Protein AF-A0A0R2XN68-F1 (afdb_monomer_lite)

Sequence (222 aa):
MIRHCALKELNLILHEAPGEDGDWGWFSREHAVIVDAVLQMLGHPTVVMDGLLIMQDGTHTLATIPLGHAWNMIYEDRLFDASVTTHHMTSHFKEFSSVDTKRPDNCPYPIHYTEKLPDTIAKPDRPAGLYYYRKESFSFNAALLLEDPYQFIHKPEPGTPDLLESYGRDIFFKLAYHIYLLHQGQAKPLSTGSDDLLDAVATSRSGARKKVLAILDGSAGV

Foldseek 3Di:
DFDPQLLVLLQLQQFDQADPVRPGRQCQLLQALLVCLLCLLVVWDKKKFKAKKWFDDDQDIDIPPPVIGIFIQTPVPKTKGQNDFCPNPVVGDPTARIDIPVCCVRPPFDEAEDQADDPCPPPSPDDGHMYHHTDDIGDDDSLVCQQPVVVGDPADDPPDDGLCVVLHSNLSLLSSQQSNCVRVVNDDRDDPPDPHSSNVSSPVRPPSSVCSVCSSVVNNPD

Radius of gyration: 17.2 Å; chains: 1; bounding box: 41×38×45 Å

Secondary structure (DSSP, 8-state):
---HHHHHHHHHHH-PPPPTT-----THHHHHHHHHHHHHHTT--EEEEEEEEEEEETTEEEE-TTT-EEEEEETTTEEEESS---TT-TTTS---S-EETT-GGG-SS-EEEESS--GGGG-TTPPSEEEEEEEEEE---HHHHHH-GGGTSPPPPTTSPPHHHHS-TTHHHHHHHHHHHHHHTSSPPPPTTSS-HHHHHHHH-TTHHHHHHHHHTTTT--

Structure (mmCIF, N/CA/C/O backbone):
data_AF-A0A0R2XN68-F1
#
_entry.id   AF-A0A0R2XN68-F1
#
loop_
_atom_site.group_PDB
_atom_site.id
_atom_site.type_symbol
_atom_site.label_atom_id
_atom_site.label_alt_id
_atom_site.label_comp_id
_atom_site.label_asym_id
_atom_site.label_entity_id
_atom_site.label_seq_id
_atom_site.pdbx_PDB_ins_code
_atom_site.Cartn_x
_atom_site.Cartn_y
_atom_site.Cartn_z
_atom_site.occupancy
_atom_site.B_iso_or_equiv
_atom_site.auth_seq_id
_atom_site.auth_comp_id
_atom_site.auth_asym_id
_atom_site.auth_atom_id
_atom_site.pdbx_PDB_model_num
ATOM 1 N N . MET A 1 1 ? -11.578 -8.767 -0.894 1.00 80.88 1 MET A N 1
ATOM 2 C CA . MET A 1 1 ? -10.646 -7.887 -1.650 1.00 80.88 1 MET A CA 1
ATOM 3 C C . MET A 1 1 ? -11.069 -6.437 -1.477 1.00 80.88 1 MET A C 1
ATOM 5 O O . MET A 1 1 ? -12.265 -6.155 -1.529 1.00 80.88 1 MET A O 1
ATOM 9 N N . ILE A 1 2 ? -10.099 -5.558 -1.210 1.00 86.62 2 ILE A N 1
ATOM 10 C CA . ILE A 1 2 ? -10.312 -4.152 -0.839 1.00 86.62 2 ILE A CA 1
ATOM 11 C C . ILE A 1 2 ? -10.979 -3.391 -1.993 1.00 86.62 2 ILE A C 1
ATOM 13 O O . ILE A 1 2 ? -10.598 -3.540 -3.147 1.00 86.62 2 ILE A O 1
ATOM 17 N N . ARG A 1 3 ? -12.011 -2.586 -1.710 1.00 89.06 3 ARG A N 1
ATOM 18 C CA . ARG A 1 3 ? -12.755 -1.907 -2.783 1.00 89.06 3 ARG A CA 1
ATOM 19 C C . ARG A 1 3 ? -11.848 -0.890 -3.477 1.00 89.06 3 ARG A C 1
ATOM 21 O O . ARG A 1 3 ? -11.085 -0.201 -2.813 1.00 89.06 3 ARG A O 1
ATOM 28 N N . HIS A 1 4 ? -12.001 -0.739 -4.791 1.00 86.12 4 HIS A N 1
ATOM 29 C CA . HIS A 1 4 ? -11.198 0.188 -5.595 1.00 86.12 4 HIS A CA 1
ATOM 30 C C . HIS A 1 4 ? -11.227 1.637 -5.072 1.00 86.12 4 HIS A C 1
ATOM 32 O O . HIS A 1 4 ? -10.201 2.303 -5.080 1.00 86.12 4 HIS A O 1
ATOM 38 N N . CYS A 1 5 ? -12.365 2.113 -4.551 1.00 88.12 5 CYS A N 1
ATOM 39 C CA . CYS A 1 5 ? -12.439 3.435 -3.921 1.00 88.12 5 CYS A CA 1
ATOM 40 C C . CYS A 1 5 ? -11.539 3.566 -2.683 1.00 88.12 5 CYS A C 1
ATOM 42 O O . CYS A 1 5 ? -10.934 4.610 -2.495 1.00 88.12 5 CYS A O 1
ATOM 44 N N . ALA A 1 6 ? -11.419 2.513 -1.872 1.00 91.62 6 ALA A N 1
ATOM 45 C CA . ALA A 1 6 ? -10.560 2.510 -0.695 1.00 91.62 6 ALA A CA 1
ATOM 46 C C . ALA A 1 6 ? -9.073 2.449 -1.080 1.00 91.62 6 ALA A C 1
ATOM 48 O O . ALA A 1 6 ? -8.252 3.075 -0.429 1.00 91.62 6 ALA A O 1
ATOM 49 N N . LEU A 1 7 ? -8.724 1.747 -2.164 1.00 88.56 7 LEU A N 1
ATOM 50 C CA . LEU A 1 7 ? -7.349 1.738 -2.684 1.00 88.56 7 LEU A CA 1
ATOM 51 C C . LEU A 1 7 ? -6.947 3.094 -3.258 1.00 88.56 7 LEU A C 1
ATOM 53 O O . LEU A 1 7 ? -5.872 3.591 -2.954 1.00 88.56 7 LEU A O 1
ATOM 57 N N . LYS A 1 8 ? -7.839 3.723 -4.032 1.00 87.25 8 LYS A N 1
ATOM 58 C CA . LYS A 1 8 ? -7.628 5.092 -4.510 1.00 87.25 8 LYS A CA 1
ATOM 59 C C . LYS A 1 8 ? -7.438 6.070 -3.359 1.00 87.25 8 LYS A C 1
ATOM 61 O O . LYS A 1 8 ? -6.547 6.899 -3.440 1.00 87.25 8 LYS A O 1
ATOM 66 N N . GLU A 1 9 ? -8.241 5.948 -2.304 1.00 90.19 9 GLU A N 1
ATOM 67 C CA . GLU A 1 9 ? -8.074 6.769 -1.107 1.00 90.19 9 GLU A CA 1
ATOM 68 C C . GLU A 1 9 ? -6.693 6.578 -0.479 1.00 90.19 9 GLU A C 1
ATOM 70 O O . GLU A 1 9 ? -5.999 7.555 -0.227 1.00 90.19 9 GLU A O 1
ATOM 75 N N . LEU A 1 10 ? -6.281 5.326 -0.251 1.00 90.81 10 LEU A N 1
ATOM 76 C CA . LEU A 1 10 ? -4.976 5.035 0.337 1.00 90.81 10 LEU A CA 1
ATOM 77 C C . LEU A 1 10 ? -3.852 5.650 -0.498 1.00 90.81 10 LEU A C 1
ATOM 79 O O . LEU A 1 10 ? -2.969 6.298 0.054 1.00 90.81 10 LEU A O 1
ATOM 83 N N . ASN A 1 11 ? -3.945 5.514 -1.822 1.00 86.88 11 ASN A N 1
ATOM 84 C CA . ASN A 1 11 ? -2.963 6.087 -2.724 1.00 86.88 11 ASN A CA 1
ATOM 85 C C . ASN A 1 11 ? -2.954 7.610 -2.665 1.00 86.88 11 ASN A C 1
ATOM 87 O O . ASN A 1 11 ? -1.882 8.183 -2.687 1.00 86.88 11 ASN A O 1
ATOM 91 N N . LEU A 1 12 ? -4.110 8.266 -2.562 1.00 85.88 12 LEU A N 1
ATOM 92 C CA . LEU A 1 12 ? -4.172 9.722 -2.418 1.00 85.88 12 LEU A CA 1
ATOM 93 C C . LEU A 1 12 ? -3.579 10.205 -1.090 1.00 85.88 12 LEU A C 1
ATOM 95 O O . LEU A 1 12 ? -2.992 11.277 -1.054 1.00 85.88 12 LEU A O 1
ATOM 99 N N . ILE A 1 13 ? -3.740 9.436 -0.010 1.00 88.25 13 ILE A N 1
ATOM 100 C CA . ILE A 1 13 ? -3.193 9.785 1.309 1.00 88.25 13 ILE A CA 1
ATOM 101 C C . ILE A 1 13 ? -1.668 9.603 1.350 1.00 88.25 13 ILE A C 1
ATOM 103 O O . ILE A 1 13 ? -0.986 10.373 2.015 1.00 88.25 13 ILE A O 1
ATOM 107 N N . LEU A 1 14 ? -1.149 8.562 0.692 1.00 85.88 14 LEU A N 1
ATOM 108 C CA . LEU A 1 14 ? 0.238 8.107 0.836 1.00 85.88 14 LEU A CA 1
ATOM 109 C C . LEU A 1 14 ? 1.083 8.235 -0.436 1.00 85.88 14 LEU A C 1
ATOM 111 O O . LEU A 1 14 ? 2.193 7.725 -0.453 1.00 85.88 14 LEU A O 1
ATOM 115 N N . HIS A 1 15 ? 0.589 8.829 -1.518 1.00 76.81 15 HIS A N 1
ATOM 116 C CA . HIS A 1 15 ? 1.435 9.184 -2.657 1.00 76.81 15 HIS A CA 1
ATOM 117 C C . HIS A 1 15 ? 1.588 10.685 -2.736 1.00 76.81 15 HIS A C 1
ATOM 119 O O . HIS A 1 15 ? 0.614 11.435 -2.717 1.00 76.81 15 HIS A O 1
ATOM 125 N N . GLU A 1 16 ? 2.830 11.092 -2.932 1.00 68.00 16 GLU A N 1
ATOM 126 C CA . GLU A 1 16 ? 3.170 12.447 -3.311 1.00 68.00 16 GLU A CA 1
ATOM 127 C C . GLU A 1 16 ? 3.436 12.502 -4.815 1.00 68.00 16 GLU A C 1
ATOM 129 O O . GLU A 1 16 ? 3.760 11.495 -5.460 1.00 68.00 16 GLU A O 1
ATOM 134 N N . ALA A 1 17 ? 3.287 13.696 -5.388 1.00 66.94 17 ALA A N 1
ATOM 135 C CA . ALA A 1 17 ? 3.754 13.923 -6.742 1.00 66.94 17 ALA A CA 1
ATOM 136 C C . ALA A 1 17 ? 5.276 13.687 -6.782 1.00 66.94 17 ALA A C 1
ATOM 138 O O . ALA A 1 17 ? 5.984 14.110 -5.869 1.00 66.94 17 ALA A O 1
ATOM 139 N N . PRO A 1 18 ? 5.787 13.028 -7.827 1.00 62.34 18 PRO A N 1
ATOM 140 C CA . PRO A 1 18 ? 7.205 12.732 -7.936 1.00 62.34 18 PRO A CA 1
ATOM 141 C C . PRO A 1 18 ? 8.053 14.006 -7.961 1.00 62.34 18 PRO A C 1
ATOM 143 O O . PRO A 1 18 ? 7.707 14.973 -8.644 1.00 62.34 18 PRO A O 1
ATOM 146 N N . GLY A 1 19 ? 9.176 13.986 -7.240 1.00 57.66 19 GLY A N 1
ATOM 147 C CA . GLY A 1 19 ? 10.178 15.053 -7.287 1.00 57.66 19 GLY A CA 1
ATOM 148 C C . GLY A 1 19 ? 10.971 15.069 -8.602 1.00 57.66 19 GLY A C 1
ATOM 149 O O . GLY A 1 19 ? 10.921 14.117 -9.382 1.00 57.66 19 GLY A O 1
ATOM 150 N N . GLU A 1 20 ? 11.744 16.137 -8.843 1.00 45.12 20 GLU A N 1
ATOM 151 C CA . GLU A 1 20 ? 12.553 16.307 -10.069 1.00 45.12 20 GLU A CA 1
ATOM 152 C C . GLU A 1 20 ? 13.568 15.169 -10.297 1.00 45.12 20 GLU A C 1
ATOM 154 O O . GLU A 1 20 ? 13.834 14.805 -11.443 1.00 45.12 20 GLU A O 1
ATOM 159 N N . ASP A 1 21 ? 14.068 14.555 -9.221 1.00 46.88 21 ASP A N 1
ATOM 160 C CA . ASP A 1 21 ? 15.034 13.447 -9.270 1.00 46.88 21 ASP A CA 1
ATOM 161 C C . ASP A 1 21 ? 14.386 12.074 -9.491 1.00 46.88 21 ASP A C 1
ATOM 163 O O . ASP A 1 21 ? 15.061 11.042 -9.503 1.00 46.88 21 ASP A O 1
ATOM 167 N N . GLY A 1 22 ? 13.066 12.040 -9.670 1.00 44.06 22 GLY A N 1
ATOM 168 C CA . GLY A 1 22 ? 12.346 10.790 -9.782 1.00 44.06 22 GLY A CA 1
ATOM 169 C C . GLY A 1 22 ? 12.380 9.980 -8.488 1.00 44.06 22 GLY A C 1
ATOM 170 O O . GLY A 1 22 ? 12.494 8.755 -8.512 1.00 44.06 22 GLY A O 1
ATOM 171 N N . ASP A 1 23 ? 12.283 10.661 -7.351 1.00 44.00 23 ASP A N 1
ATOM 172 C CA . ASP A 1 23 ? 11.781 10.031 -6.140 1.00 44.00 23 ASP A CA 1
ATOM 173 C C . ASP A 1 23 ? 10.250 10.021 -6.254 1.00 44.00 23 ASP A C 1
ATOM 175 O O . ASP A 1 23 ? 9.579 11.046 -6.112 1.00 44.00 23 ASP A O 1
ATOM 179 N N . TRP A 1 24 ? 9.712 8.881 -6.694 1.00 49.41 24 TRP A N 1
ATOM 180 C CA . TRP A 1 24 ? 8.312 8.722 -7.107 1.00 49.41 24 TRP A CA 1
ATOM 181 C C . TRP A 1 24 ? 7.441 8.174 -5.965 1.00 49.41 24 TRP A C 1
ATOM 183 O O . TRP A 1 24 ? 6.622 7.286 -6.199 1.00 49.41 24 TRP A O 1
ATOM 193 N N . GLY A 1 25 ? 7.645 8.662 -4.735 1.00 44.91 25 GLY A N 1
ATOM 194 C CA . GLY A 1 25 ? 6.784 8.381 -3.579 1.00 44.91 25 GLY A CA 1
ATOM 195 C C . GLY A 1 25 ? 6.801 6.915 -3.143 1.00 44.91 25 GLY A C 1
ATOM 196 O O . GLY A 1 25 ? 5.841 6.179 -3.359 1.00 44.91 25 GLY A O 1
ATOM 197 N N . TRP A 1 26 ? 7.893 6.454 -2.528 1.00 54.56 26 TRP A N 1
ATOM 198 C CA . TRP A 1 26 ? 8.041 5.046 -2.129 1.00 54.56 26 TRP A CA 1
ATOM 199 C C . TRP A 1 26 ? 7.523 4.770 -0.718 1.00 54.56 26 TRP A C 1
ATOM 201 O O . TRP A 1 26 ? 8.215 4.184 0.112 1.00 54.56 26 TRP A O 1
ATOM 211 N N . PHE A 1 27 ? 6.246 5.078 -0.492 1.00 79.62 27 PHE A N 1
ATOM 212 C CA . PHE A 1 27 ? 5.507 4.613 0.686 1.00 79.62 27 PHE A CA 1
ATOM 213 C C . PHE A 1 27 ? 5.039 3.153 0.538 1.00 79.62 27 PHE A C 1
ATOM 215 O O . PHE A 1 27 ? 4.011 2.747 1.088 1.00 79.62 27 PHE A O 1
ATOM 222 N N . SER A 1 28 ? 5.721 2.340 -0.280 1.00 89.19 28 SER A N 1
ATOM 223 C CA . SER A 1 28 ? 5.284 0.970 -0.580 1.00 89.19 28 SER A CA 1
ATOM 224 C C . SER A 1 28 ? 5.243 0.098 0.669 1.00 89.19 28 SER A C 1
ATOM 226 O O . SER A 1 28 ? 4.363 -0.753 0.806 1.00 89.19 28 SER A O 1
ATOM 228 N N . ARG A 1 29 ? 6.131 0.364 1.632 1.00 91.44 29 ARG A N 1
ATOM 229 C CA . ARG A 1 29 ? 6.157 -0.336 2.919 1.00 91.44 29 ARG A CA 1
ATOM 230 C C . ARG A 1 29 ? 4.971 0.054 3.793 1.00 91.44 29 ARG A C 1
ATOM 232 O O . ARG A 1 29 ? 4.325 -0.824 4.355 1.00 91.44 29 ARG A O 1
ATOM 239 N N . GLU A 1 30 ? 4.621 1.331 3.846 1.00 92.88 30 GLU A N 1
ATOM 240 C CA . GLU A 1 30 ? 3.464 1.859 4.569 1.00 92.88 30 GLU A CA 1
ATOM 241 C C . GLU A 1 30 ? 2.161 1.320 3.975 1.00 92.88 30 GLU A C 1
ATOM 243 O O . GLU A 1 30 ? 1.304 0.827 4.713 1.00 92.88 30 GLU A O 1
ATOM 248 N N . HIS A 1 31 ? 2.042 1.319 2.642 1.00 93.81 31 HIS A N 1
ATOM 249 C CA . HIS A 1 31 ? 0.931 0.672 1.947 1.00 93.81 31 HIS A CA 1
ATOM 250 C C . HIS A 1 31 ? 0.855 -0.806 2.316 1.00 93.81 31 HIS A C 1
ATOM 252 O O . HIS A 1 31 ? -0.219 -1.270 2.691 1.00 93.81 31 HIS A O 1
ATOM 258 N N . ALA A 1 32 ? 1.971 -1.539 2.252 1.00 95.06 32 ALA A N 1
ATOM 259 C CA . ALA A 1 32 ? 1.995 -2.964 2.557 1.00 95.06 32 ALA A CA 1
ATOM 260 C C . ALA A 1 32 ? 1.570 -3.254 4.004 1.00 95.06 32 ALA A C 1
ATOM 262 O O . ALA A 1 32 ? 0.785 -4.175 4.216 1.00 95.06 32 ALA A O 1
ATOM 263 N N . VAL A 1 33 ? 2.004 -2.448 4.982 1.00 96.12 33 VAL A N 1
ATOM 264 C CA . VAL A 1 33 ? 1.586 -2.548 6.396 1.00 96.12 33 VAL A CA 1
ATOM 265 C C . VAL A 1 33 ? 0.078 -2.329 6.546 1.00 96.12 33 VAL A C 1
ATOM 267 O O . VAL A 1 33 ? -0.615 -3.119 7.191 1.00 96.12 33 VAL A O 1
ATOM 270 N N . ILE A 1 34 ? -0.453 -1.265 5.941 1.00 96.94 34 ILE A N 1
ATOM 271 C CA . ILE A 1 34 ? -1.872 -0.902 6.055 1.00 96.94 34 ILE A CA 1
ATOM 272 C C . ILE A 1 34 ? -2.754 -1.931 5.347 1.00 96.94 34 ILE A C 1
ATOM 274 O O . ILE A 1 34 ? -3.765 -2.375 5.896 1.00 96.94 34 ILE A O 1
ATOM 278 N N . VAL A 1 35 ? -2.372 -2.332 4.137 1.00 96.06 35 VAL A N 1
ATOM 279 C CA . VAL A 1 35 ? -3.076 -3.340 3.342 1.00 96.06 35 VAL A CA 1
ATOM 280 C C . VAL A 1 35 ? -3.042 -4.694 4.033 1.00 96.06 35 VAL A C 1
ATOM 282 O O . VAL A 1 35 ? -4.076 -5.361 4.055 1.00 96.06 35 VAL A O 1
ATOM 285 N N . ASP A 1 36 ? -1.915 -5.078 4.638 1.00 96.94 36 ASP A N 1
ATOM 286 C CA . ASP A 1 36 ? -1.804 -6.323 5.397 1.00 96.94 36 ASP A CA 1
ATOM 287 C C . ASP A 1 36 ? -2.851 -6.369 6.514 1.00 96.94 36 ASP A C 1
ATOM 289 O O . ASP A 1 36 ? -3.694 -7.269 6.556 1.00 96.94 36 ASP A O 1
ATOM 293 N N . ALA A 1 37 ? -2.898 -5.325 7.345 1.00 97.31 37 ALA A N 1
ATOM 294 C CA . ALA A 1 37 ? -3.875 -5.228 8.420 1.00 97.31 37 ALA A CA 1
ATOM 295 C C . ALA A 1 37 ? -5.323 -5.231 7.912 1.00 97.31 37 ALA A C 1
ATOM 297 O O . ALA A 1 37 ? -6.180 -5.906 8.486 1.00 97.31 37 ALA A O 1
ATOM 298 N N . VAL A 1 38 ? -5.621 -4.505 6.829 1.00 97.62 38 VAL A N 1
ATOM 299 C CA . VAL A 1 38 ? -6.972 -4.479 6.245 1.00 97.62 38 VAL A CA 1
ATOM 300 C C . VAL A 1 38 ? -7.370 -5.848 5.702 1.00 97.62 38 VAL A C 1
ATOM 302 O O . VAL A 1 38 ? -8.502 -6.275 5.914 1.00 97.62 38 VAL A O 1
ATOM 305 N N . LEU A 1 39 ? -6.471 -6.563 5.028 1.00 95.81 39 LEU A N 1
ATOM 306 C CA . LEU A 1 39 ? -6.737 -7.914 4.537 1.00 95.81 39 LEU A CA 1
ATOM 307 C C . LEU A 1 39 ? -6.985 -8.890 5.692 1.00 95.81 39 LEU A C 1
ATOM 309 O O . LEU A 1 39 ? -7.965 -9.636 5.634 1.00 95.81 39 LEU A O 1
ATOM 313 N N . GLN A 1 40 ? -6.190 -8.823 6.763 1.00 95.69 40 GLN A N 1
ATOM 314 C CA . GLN A 1 40 ? -6.405 -9.639 7.962 1.00 95.69 40 GLN A CA 1
ATOM 315 C C . GLN A 1 40 ? -7.749 -9.320 8.641 1.00 95.69 40 GLN A C 1
ATOM 317 O O . GLN A 1 40 ? -8.499 -10.242 8.954 1.00 95.69 40 GLN A O 1
ATOM 322 N N . MET A 1 41 ? -8.126 -8.039 8.768 1.00 96.56 41 MET A N 1
ATOM 323 C CA . MET A 1 41 ? -9.457 -7.625 9.257 1.00 96.56 41 MET A CA 1
ATOM 324 C C . MET A 1 41 ? -10.613 -8.156 8.391 1.00 96.56 41 MET A C 1
ATOM 326 O O . MET A 1 41 ? -11.732 -8.306 8.874 1.00 96.56 41 MET A O 1
ATOM 330 N N . LEU A 1 42 ? -10.360 -8.436 7.111 1.00 95.06 42 LEU A N 1
ATOM 331 C CA . LEU A 1 42 ? -11.327 -9.016 6.173 1.00 95.06 42 LEU A CA 1
ATOM 332 C C . LEU A 1 42 ? -11.270 -10.551 6.108 1.00 95.06 42 LEU A C 1
ATOM 334 O O . LEU A 1 42 ? -11.943 -11.145 5.265 1.00 95.06 42 LEU A O 1
ATOM 338 N N . GLY A 1 43 ? -10.480 -11.201 6.966 1.00 93.44 43 GLY A N 1
ATOM 339 C CA . GLY A 1 43 ? -10.339 -12.659 6.991 1.00 93.44 43 GLY A CA 1
ATOM 340 C C . GLY A 1 43 ? -9.519 -13.221 5.826 1.00 93.44 43 GLY A C 1
ATOM 341 O O . GLY A 1 43 ? -9.693 -14.381 5.448 1.00 93.44 43 GLY A O 1
ATOM 342 N N . HIS A 1 44 ? -8.642 -12.411 5.232 1.00 93.50 44 HIS A N 1
ATOM 343 C CA . HIS A 1 44 ? -7.724 -12.829 4.178 1.00 93.50 44 HIS A CA 1
ATOM 344 C C . HIS A 1 44 ? -6.293 -12.946 4.733 1.00 93.50 44 HIS A C 1
ATOM 346 O O . HIS A 1 44 ? -5.644 -11.919 4.923 1.00 93.50 44 HIS A O 1
ATOM 352 N N . PRO A 1 45 ? -5.780 -14.169 4.968 1.00 92.38 45 PRO A N 1
ATOM 353 C CA . PRO A 1 45 ? -4.370 -14.421 5.238 1.00 92.38 45 PRO A CA 1
ATOM 354 C C . PRO A 1 45 ? -3.465 -13.784 4.185 1.00 92.38 45 PRO A C 1
ATOM 356 O O . PRO A 1 45 ? -3.683 -13.927 2.977 1.00 92.38 45 PRO A O 1
ATOM 359 N N . THR A 1 46 ? -2.444 -13.095 4.669 1.00 95.25 46 THR A N 1
ATOM 360 C CA . THR A 1 46 ? -1.504 -12.311 3.876 1.00 95.25 46 THR A CA 1
ATOM 361 C C . THR A 1 46 ? -0.121 -12.406 4.504 1.00 95.25 46 THR A C 1
ATOM 363 O O . THR A 1 46 ? 0.010 -12.590 5.714 1.00 95.25 46 THR A O 1
ATOM 366 N N . VAL A 1 47 ? 0.904 -12.301 3.665 1.00 95.31 47 VAL A N 1
ATOM 367 C CA . VAL A 1 47 ? 2.280 -12.046 4.088 1.00 95.31 47 VAL A CA 1
ATOM 368 C C . VAL A 1 47 ? 2.795 -10.807 3.373 1.00 95.31 47 VAL A C 1
ATOM 370 O O . VAL A 1 47 ? 2.461 -10.560 2.208 1.00 95.31 47 VAL A O 1
ATOM 373 N N . VAL A 1 48 ? 3.631 -10.042 4.065 1.00 95.75 48 VAL A N 1
ATOM 374 C CA . VAL A 1 48 ? 4.310 -8.883 3.492 1.00 95.75 48 VAL A CA 1
ATOM 375 C C . VAL A 1 48 ? 5.562 -9.369 2.772 1.00 95.75 48 VAL A C 1
ATOM 377 O O . VAL A 1 48 ? 6.348 -10.145 3.313 1.00 95.75 48 VAL A O 1
ATOM 380 N N . MET A 1 49 ? 5.747 -8.935 1.535 1.00 94.62 49 MET A N 1
ATOM 381 C CA . MET A 1 49 ? 6.913 -9.240 0.714 1.00 94.62 49 MET A CA 1
ATOM 382 C C . MET A 1 49 ? 7.782 -7.992 0.59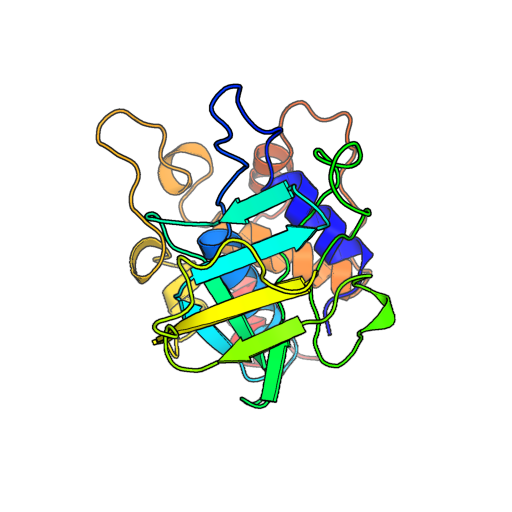1 1.00 94.62 49 MET A C 1
ATOM 384 O O . MET A 1 49 ? 7.249 -6.898 0.436 1.00 94.62 49 MET A O 1
ATOM 388 N N . ASP A 1 50 ? 9.101 -8.171 0.617 1.00 91.81 50 ASP A N 1
ATOM 389 C CA . ASP A 1 50 ? 10.084 -7.138 0.268 1.00 91.81 50 ASP A CA 1
ATOM 390 C C . ASP A 1 50 ? 10.943 -7.642 -0.893 1.00 91.81 50 ASP A C 1
ATOM 392 O O . ASP A 1 50 ? 11.276 -8.832 -0.989 1.00 91.81 50 ASP A O 1
ATOM 396 N N . GLY A 1 51 ? 11.293 -6.745 -1.804 1.00 90.94 51 GLY A N 1
ATOM 397 C CA . GLY A 1 51 ? 12.100 -7.082 -2.961 1.00 90.94 51 GLY A CA 1
ATOM 398 C C . GLY A 1 51 ? 12.269 -5.922 -3.922 1.00 90.94 51 GLY A C 1
ATOM 399 O O . GLY A 1 51 ? 12.481 -4.792 -3.502 1.00 90.94 51 GLY A O 1
ATOM 400 N N . LEU A 1 52 ? 12.225 -6.203 -5.221 1.00 89.25 52 LEU A N 1
ATOM 401 C CA . LEU A 1 52 ? 12.413 -5.209 -6.274 1.00 89.25 52 LEU A CA 1
ATOM 402 C C . LEU A 1 52 ? 11.219 -5.194 -7.218 1.00 89.25 52 LEU A C 1
ATOM 404 O O . LEU A 1 52 ? 10.700 -6.248 -7.588 1.00 89.25 52 LEU A O 1
ATOM 408 N N . LEU A 1 53 ? 10.842 -3.992 -7.640 1.00 89.50 53 LEU A N 1
ATOM 409 C CA . LEU A 1 53 ? 9.860 -3.753 -8.681 1.00 89.50 53 LEU A CA 1
ATOM 410 C C . LEU A 1 53 ? 10.548 -3.054 -9.850 1.00 89.50 53 LEU A C 1
ATOM 412 O O . LEU A 1 53 ? 11.229 -2.043 -9.676 1.00 89.50 53 LEU A O 1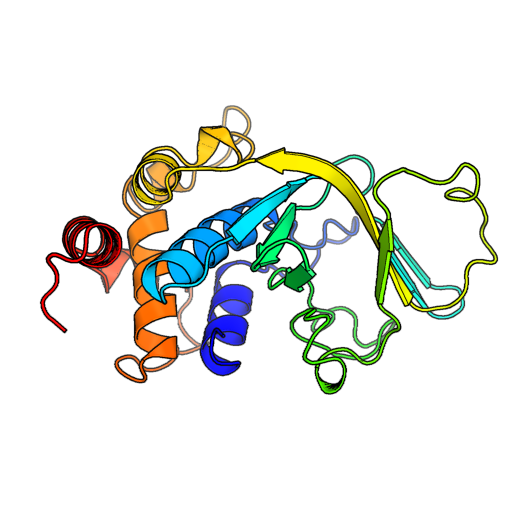
ATOM 416 N N . ILE A 1 54 ? 10.356 -3.590 -11.052 1.00 88.38 54 ILE A N 1
ATOM 417 C CA . ILE A 1 54 ? 10.731 -2.916 -12.292 1.00 88.38 54 ILE A CA 1
ATOM 418 C C . ILE A 1 54 ? 9.521 -2.838 -13.204 1.00 88.38 54 ILE A C 1
ATOM 420 O O . ILE A 1 54 ? 8.895 -3.852 -13.494 1.00 88.38 54 ILE A O 1
ATOM 424 N N . MET A 1 55 ? 9.238 -1.651 -13.710 1.00 88.88 55 MET A N 1
ATOM 425 C CA . MET A 1 55 ? 8.253 -1.402 -14.744 1.00 88.88 55 MET A CA 1
ATOM 426 C C . MET A 1 55 ? 8.964 -1.060 -16.055 1.00 88.88 55 MET A C 1
ATOM 428 O O . MET A 1 55 ? 9.855 -0.215 -16.078 1.00 88.88 55 MET A O 1
ATOM 432 N N . GLN A 1 56 ? 8.566 -1.722 -17.140 1.00 88.88 56 GLN A N 1
ATOM 433 C CA . GLN A 1 56 ? 9.070 -1.485 -18.493 1.00 88.88 56 GLN A CA 1
ATOM 434 C C . GLN A 1 56 ? 7.907 -1.153 -19.431 1.00 88.88 56 GLN A C 1
ATOM 436 O O . GLN A 1 56 ? 6.937 -1.910 -19.491 1.00 88.88 56 GLN A O 1
ATOM 441 N N . ASP A 1 57 ? 8.032 -0.081 -20.212 1.00 88.94 57 ASP A N 1
ATOM 442 C CA . ASP A 1 57 ? 7.142 0.221 -21.339 1.00 88.94 57 ASP A CA 1
ATOM 443 C C . ASP A 1 57 ? 7.917 0.913 -22.469 1.00 88.94 57 ASP A C 1
ATOM 445 O O . ASP A 1 57 ? 8.408 2.033 -22.324 1.00 88.94 57 ASP A O 1
ATOM 449 N N . GLY A 1 58 ? 8.084 0.225 -23.601 1.00 86.69 58 GLY A N 1
ATOM 450 C CA . GLY A 1 58 ? 8.924 0.709 -24.698 1.00 86.69 58 GLY A CA 1
ATOM 451 C C . GLY A 1 58 ? 10.354 0.991 -24.228 1.00 86.69 58 GLY A C 1
ATOM 452 O O . GLY A 1 58 ? 11.032 0.092 -23.736 1.00 86.69 58 GLY A O 1
ATOM 453 N N . THR A 1 59 ? 10.808 2.238 -24.370 1.00 84.25 59 THR A N 1
ATOM 454 C CA . THR A 1 59 ? 12.129 2.702 -23.907 1.00 84.25 59 THR A CA 1
ATOM 455 C C . THR A 1 59 ? 12.126 3.235 -22.473 1.00 84.25 59 THR A C 1
ATOM 457 O O . THR A 1 59 ? 13.171 3.664 -21.989 1.00 84.25 59 THR A O 1
ATOM 460 N N . HIS A 1 60 ? 10.972 3.265 -21.805 1.00 85.19 60 HIS A N 1
ATOM 461 C CA . HIS A 1 60 ? 10.838 3.770 -20.444 1.00 85.19 60 HIS A CA 1
ATOM 462 C C . HIS A 1 60 ? 10.979 2.631 -19.436 1.00 85.19 60 HIS A C 1
ATOM 464 O O . HIS A 1 60 ? 10.281 1.618 -19.514 1.00 85.19 60 HIS A O 1
ATOM 470 N N . THR A 1 61 ? 11.870 2.828 -18.467 1.00 84.06 61 THR A N 1
ATOM 471 C CA . THR A 1 61 ? 12.102 1.901 -17.362 1.00 84.06 61 THR A CA 1
ATOM 472 C C . THR A 1 61 ? 12.013 2.668 -16.054 1.00 84.06 61 THR A C 1
ATOM 474 O O . THR A 1 61 ? 12.708 3.666 -15.877 1.00 84.06 61 THR A O 1
ATOM 477 N N . LEU A 1 62 ? 11.193 2.176 -15.133 1.00 81.38 62 LEU A N 1
ATOM 478 C CA . LEU A 1 62 ? 11.166 2.612 -13.741 1.00 81.38 62 LEU A CA 1
ATOM 479 C C . LEU A 1 62 ? 11.590 1.426 -12.878 1.00 81.38 62 LEU A C 1
ATOM 481 O O . LEU A 1 62 ? 11.057 0.330 -13.035 1.00 81.38 62 LEU A O 1
ATOM 485 N N . ALA A 1 63 ? 12.551 1.618 -11.983 1.00 78.94 63 ALA A N 1
ATOM 486 C CA . ALA A 1 63 ? 13.036 0.559 -11.108 1.00 78.94 63 ALA A CA 1
ATOM 487 C C . ALA A 1 63 ? 13.155 1.078 -9.681 1.00 78.94 63 ALA A C 1
ATOM 489 O O . ALA A 1 63 ? 13.725 2.142 -9.463 1.00 78.94 63 ALA A O 1
ATOM 490 N N . THR A 1 64 ? 12.700 0.293 -8.706 1.00 72.69 64 THR A N 1
ATOM 491 C CA . THR A 1 64 ? 12.814 0.641 -7.281 1.00 72.69 64 THR A CA 1
ATOM 492 C C . THR A 1 64 ? 14.194 0.316 -6.685 1.00 72.69 64 THR A C 1
ATOM 494 O O . THR A 1 64 ? 14.348 -0.010 -5.508 1.00 72.69 64 THR A O 1
ATOM 497 N N . ILE A 1 65 ? 15.239 0.350 -7.514 1.00 62.88 65 ILE A N 1
ATOM 498 C CA . ILE A 1 65 ? 16.617 0.042 -7.119 1.00 62.88 65 ILE A CA 1
ATOM 499 C C . ILE A 1 65 ? 17.303 1.351 -6.689 1.00 62.88 65 ILE A C 1
ATOM 501 O O . ILE A 1 65 ? 17.219 2.320 -7.438 1.00 62.88 65 ILE A O 1
ATOM 505 N N . PRO A 1 66 ? 18.030 1.396 -5.552 1.00 59.84 66 PRO A N 1
ATOM 506 C CA . PRO A 1 66 ? 18.321 0.298 -4.623 1.00 59.84 66 PRO A CA 1
ATOM 507 C C . PRO A 1 66 ? 17.360 0.182 -3.425 1.00 59.84 66 PRO A C 1
ATOM 509 O O . PRO A 1 66 ? 17.522 -0.750 -2.640 1.00 59.84 66 PRO A O 1
ATOM 512 N N . LEU A 1 67 ? 16.404 1.102 -3.240 1.00 67.00 67 LEU A N 1
ATOM 513 C CA . LEU A 1 67 ? 15.666 1.237 -1.964 1.00 67.00 67 LEU A CA 1
ATOM 514 C C . LEU A 1 67 ? 14.619 0.123 -1.714 1.00 67.00 67 LEU A C 1
ATOM 516 O O . LEU A 1 67 ? 14.089 -0.010 -0.604 1.00 67.00 67 LEU A O 1
ATOM 520 N N . GLY A 1 68 ? 14.359 -0.729 -2.707 1.00 83.38 68 GLY A N 1
ATOM 521 C CA . GLY A 1 68 ? 13.451 -1.865 -2.594 1.00 83.38 68 GLY A CA 1
ATOM 522 C C . GLY A 1 68 ? 11.983 -1.486 -2.766 1.00 83.38 68 GLY A C 1
ATOM 523 O O . GLY A 1 68 ? 11.627 -0.321 -2.904 1.00 83.38 68 GLY A O 1
ATOM 524 N N . HIS A 1 69 ? 11.120 -2.494 -2.777 1.00 90.81 69 HIS A N 1
ATOM 525 C CA . HIS A 1 69 ? 9.672 -2.358 -2.897 1.00 90.81 69 HIS A CA 1
ATOM 526 C C . HIS A 1 69 ? 8.971 -3.390 -2.031 1.00 90.81 69 HIS A C 1
ATOM 528 O O . HIS A 1 69 ? 9.472 -4.509 -1.896 1.00 90.81 69 HIS A O 1
ATOM 534 N N . ALA A 1 70 ? 7.803 -3.036 -1.504 1.00 93.00 70 ALA A N 1
ATOM 535 C CA . ALA A 1 70 ? 6.991 -3.935 -0.703 1.00 93.00 70 ALA A CA 1
ATOM 536 C C . ALA A 1 70 ? 5.588 -4.124 -1.285 1.00 93.00 70 ALA A C 1
ATOM 538 O O . ALA A 1 70 ? 5.011 -3.219 -1.879 1.00 93.00 70 ALA A O 1
ATOM 539 N N . TRP A 1 71 ? 5.049 -5.328 -1.115 1.00 94.75 71 TRP A N 1
ATOM 540 C CA . TRP A 1 71 ? 3.701 -5.705 -1.547 1.00 94.75 71 TRP A CA 1
ATOM 541 C C . TRP A 1 71 ? 3.150 -6.819 -0.652 1.00 94.75 71 TRP A C 1
ATOM 543 O O . TRP A 1 71 ? 3.851 -7.335 0.220 1.00 94.75 71 TRP A O 1
ATOM 553 N N . ASN A 1 72 ? 1.903 -7.232 -0.870 1.00 96.31 72 ASN A N 1
ATOM 554 C CA . ASN A 1 72 ? 1.271 -8.315 -0.122 1.00 96.31 72 ASN A CA 1
ATOM 555 C C . ASN A 1 72 ? 1.081 -9.556 -1.001 1.00 96.31 72 ASN A C 1
ATOM 557 O O . ASN A 1 72 ? 0.792 -9.467 -2.198 1.00 96.31 72 ASN A O 1
ATOM 561 N N . MET A 1 73 ? 1.208 -10.735 -0.394 1.00 95.94 73 MET A N 1
ATOM 562 C CA . MET A 1 73 ? 0.842 -12.009 -1.009 1.00 95.94 73 MET A CA 1
ATOM 563 C C . MET A 1 73 ? -0.323 -12.623 -0.242 1.00 95.94 73 MET A C 1
ATOM 565 O O . MET A 1 73 ? -0.183 -12.989 0.922 1.00 95.94 73 MET A O 1
ATOM 569 N N . ILE A 1 74 ? -1.475 -12.739 -0.894 1.00 94.81 74 ILE A N 1
ATOM 570 C CA . ILE A 1 74 ? -2.708 -13.258 -0.299 1.00 94.81 74 ILE A CA 1
ATOM 571 C C . ILE A 1 74 ? -2.786 -14.760 -0.581 1.00 94.81 74 ILE A C 1
ATOM 573 O O . ILE A 1 74 ? -2.624 -15.157 -1.732 1.00 94.81 74 ILE A O 1
ATOM 577 N N . TYR A 1 75 ? -3.035 -15.581 0.446 1.00 90.62 75 TYR A N 1
ATOM 578 C CA . TYR A 1 75 ? -3.053 -17.056 0.348 1.00 90.62 75 TYR A CA 1
ATOM 579 C C . TYR A 1 75 ? -1.837 -17.656 -0.398 1.00 90.62 75 TYR A C 1
ATOM 581 O O . TYR A 1 75 ? -1.961 -18.696 -1.035 1.00 90.62 75 TYR A O 1
ATOM 589 N N . GLU A 1 76 ? -0.678 -16.986 -0.348 1.00 86.31 76 GLU A N 1
ATOM 590 C CA . GLU A 1 76 ? 0.580 -17.370 -1.022 1.00 86.31 76 GLU A CA 1
ATOM 591 C C . GLU A 1 76 ? 0.562 -17.392 -2.567 1.00 86.31 76 GLU A C 1
ATOM 593 O O . GLU A 1 76 ? 1.619 -17.535 -3.176 1.00 86.31 76 GLU A O 1
ATOM 598 N N . ASP A 1 77 ? -0.588 -17.195 -3.222 1.00 89.31 77 ASP A N 1
ATOM 599 C CA . ASP A 1 77 ? -0.746 -17.378 -4.675 1.00 89.31 77 ASP A CA 1
ATOM 600 C C . ASP A 1 77 ? -1.227 -16.128 -5.432 1.00 89.31 77 ASP A C 1
ATOM 602 O O . ASP A 1 77 ? -1.401 -16.150 -6.657 1.00 89.31 77 ASP A O 1
ATOM 606 N N . ARG A 1 78 ? -1.482 -15.038 -4.706 1.00 93.00 78 ARG A N 1
ATOM 607 C CA . ARG A 1 78 ? -2.008 -13.791 -5.255 1.00 93.00 78 ARG A CA 1
ATOM 608 C C . ARG A 1 78 ? -1.174 -12.605 -4.807 1.00 93.00 78 ARG A C 1
ATOM 610 O O . ARG A 1 78 ? -1.328 -12.111 -3.690 1.00 93.00 78 ARG A O 1
ATOM 617 N N . LEU A 1 79 ? -0.373 -12.088 -5.733 1.00 94.31 79 LEU A N 1
ATOM 618 C CA . LEU A 1 79 ? 0.286 -10.800 -5.570 1.00 94.31 79 LEU A CA 1
ATOM 619 C C . LEU A 1 79 ? -0.757 -9.688 -5.600 1.00 94.31 79 LEU A C 1
ATOM 621 O O . LEU A 1 79 ? -1.559 -9.616 -6.542 1.00 94.31 79 LEU A O 1
ATOM 625 N N . PHE A 1 80 ? -0.706 -8.840 -4.580 1.00 94.50 80 PHE A N 1
ATOM 626 C CA . PHE A 1 80 ? -1.496 -7.632 -4.458 1.00 94.50 80 PHE A CA 1
ATOM 627 C C . PHE A 1 80 ? -0.603 -6.465 -4.031 1.00 94.50 80 PHE A C 1
ATOM 629 O O . PHE A 1 80 ? 0.080 -6.538 -3.012 1.00 94.50 80 PHE A O 1
ATOM 636 N N . ASP A 1 81 ? -0.628 -5.389 -4.804 1.00 92.62 81 ASP A N 1
ATOM 637 C CA . ASP A 1 81 ? 0.172 -4.196 -4.561 1.00 92.62 81 ASP A CA 1
ATOM 638 C C . ASP A 1 81 ? -0.683 -2.949 -4.788 1.00 92.62 81 ASP A C 1
ATOM 640 O O . ASP A 1 81 ? -1.117 -2.658 -5.906 1.00 92.62 81 ASP A O 1
ATOM 644 N N . ALA A 1 82 ? -0.969 -2.241 -3.699 1.00 89.56 82 ALA A N 1
ATOM 645 C CA . ALA A 1 82 ? -1.724 -0.996 -3.741 1.00 89.56 82 ALA A CA 1
ATOM 646 C C . ALA A 1 82 ? -0.834 0.210 -4.068 1.00 89.56 82 ALA A C 1
ATOM 648 O O . ALA A 1 82 ? -1.340 1.197 -4.584 1.00 89.56 82 ALA A O 1
ATOM 649 N N . SER A 1 83 ? 0.472 0.113 -3.812 1.00 86.94 83 SER A N 1
ATOM 650 C CA . SER A 1 83 ? 1.414 1.235 -3.857 1.00 86.94 83 SER A CA 1
ATOM 651 C C . SER A 1 83 ? 1.880 1.620 -5.257 1.00 86.94 83 SER A C 1
ATOM 653 O O . SER A 1 83 ? 2.681 2.528 -5.412 1.00 86.94 83 SER A O 1
ATOM 655 N N . VAL A 1 84 ? 1.431 0.916 -6.296 1.00 81.75 84 VAL A N 1
ATOM 656 C CA . VAL A 1 84 ? 1.851 1.216 -7.666 1.00 81.75 84 VAL A CA 1
ATOM 657 C C . VAL A 1 84 ? 0.724 1.921 -8.393 1.00 81.75 84 VAL A C 1
ATOM 659 O O . VAL A 1 84 ? -0.318 1.337 -8.705 1.00 81.75 84 VAL A O 1
ATOM 662 N N . THR A 1 85 ? 0.977 3.188 -8.699 1.00 78.62 85 THR A N 1
ATOM 663 C CA . THR A 1 85 ? 0.123 4.037 -9.520 1.00 78.62 85 THR A CA 1
ATOM 664 C C . THR A 1 85 ? 0.963 4.794 -10.539 1.00 78.62 85 THR A C 1
ATOM 666 O O . THR A 1 85 ? 2.064 5.258 -10.255 1.00 78.62 85 THR A O 1
ATOM 669 N N . THR A 1 86 ? 0.432 4.939 -11.746 1.00 78.88 86 THR A N 1
ATOM 670 C CA . THR A 1 86 ? 1.041 5.736 -12.825 1.00 78.88 86 THR A CA 1
ATOM 671 C C . THR A 1 86 ? 0.311 7.052 -13.049 1.00 78.88 86 THR A C 1
ATOM 673 O O . THR A 1 86 ? 0.534 7.718 -14.056 1.00 78.88 86 THR A O 1
ATOM 676 N N . HIS A 1 87 ? -0.537 7.458 -12.099 1.00 78.00 87 HIS A N 1
ATOM 677 C CA . HIS A 1 87 ? -1.348 8.671 -12.184 1.00 78.00 87 HIS A CA 1
ATOM 678 C C . HIS A 1 87 ? -0.528 9.935 -12.515 1.00 78.00 87 HIS A C 1
ATOM 680 O O . HIS A 1 87 ? -0.949 10.747 -13.335 1.00 78.00 87 HIS A O 1
ATOM 686 N N . HIS A 1 88 ? 0.683 10.062 -11.958 1.00 75.50 88 HIS A N 1
ATOM 687 C CA . HIS A 1 88 ? 1.598 11.183 -12.226 1.00 75.50 88 HIS A CA 1
ATOM 688 C C . HIS A 1 88 ? 2.562 10.950 -13.405 1.00 75.50 88 HIS A C 1
ATOM 690 O O . HIS A 1 88 ? 3.375 11.814 -13.713 1.00 75.50 88 HIS A O 1
ATOM 696 N N . MET A 1 89 ? 2.487 9.796 -14.074 1.00 76.50 89 MET A N 1
ATOM 697 C CA . MET A 1 89 ? 3.418 9.370 -15.130 1.00 76.50 89 MET A CA 1
ATOM 698 C C . MET A 1 89 ? 2.699 8.977 -16.424 1.00 76.50 89 MET A C 1
ATOM 700 O O . MET A 1 89 ? 3.217 8.199 -17.227 1.00 76.50 89 MET A O 1
ATOM 704 N N . THR A 1 90 ? 1.499 9.514 -16.646 1.00 79.38 90 THR A N 1
ATOM 705 C CA . THR A 1 90 ? 0.645 9.149 -17.788 1.00 79.38 90 THR A CA 1
ATOM 706 C C . THR A 1 90 ? 1.235 9.519 -19.154 1.00 79.38 90 THR A C 1
ATOM 708 O O . THR A 1 90 ? 0.793 9.002 -20.177 1.00 79.38 90 THR A O 1
ATOM 711 N N . SER A 1 91 ? 2.270 10.368 -19.188 1.00 81.69 91 SER A N 1
ATOM 712 C CA . SER A 1 91 ? 3.070 10.659 -20.386 1.00 81.69 91 SER A CA 1
ATOM 713 C C . SER A 1 91 ? 3.991 9.510 -20.812 1.00 81.69 91 SER A C 1
ATOM 715 O O . SER A 1 91 ? 4.383 9.455 -21.976 1.00 81.69 91 SER A O 1
ATOM 717 N N . HIS A 1 92 ? 4.351 8.615 -19.889 1.00 81.44 92 HIS A N 1
ATOM 718 C CA . HIS A 1 92 ? 5.315 7.528 -20.106 1.00 81.44 92 HIS A CA 1
ATOM 719 C C . HIS A 1 92 ? 4.696 6.142 -19.937 1.00 81.44 92 HIS A C 1
ATOM 721 O O . HIS A 1 92 ? 5.151 5.189 -20.564 1.00 81.44 92 HIS A O 1
ATOM 727 N N . PHE A 1 93 ? 3.655 6.036 -19.112 1.00 84.56 93 PHE A N 1
ATOM 728 C CA . PHE A 1 93 ? 3.017 4.780 -18.755 1.00 84.56 93 PHE A CA 1
ATOM 729 C C . PHE A 1 93 ? 1.491 4.892 -18.822 1.00 84.56 93 PHE A C 1
ATOM 731 O O . PHE A 1 93 ? 0.904 5.929 -18.532 1.00 84.56 93 PHE A O 1
ATOM 738 N N . LYS A 1 94 ? 0.817 3.795 -19.165 1.00 88.00 94 LYS A N 1
ATOM 739 C CA . LYS A 1 94 ? -0.642 3.669 -19.099 1.00 88.00 94 LYS A CA 1
ATOM 740 C C . LYS A 1 94 ? -1.102 3.778 -17.649 1.00 88.00 94 LYS A C 1
ATOM 742 O O . LYS A 1 94 ? -0.472 3.202 -16.762 1.00 88.00 94 LYS A O 1
ATOM 747 N N . GLU A 1 95 ? -2.216 4.471 -17.424 1.00 85.69 95 GLU A N 1
ATOM 748 C CA . GLU A 1 95 ? -2.766 4.676 -16.083 1.00 85.69 95 GLU A CA 1
ATOM 749 C C . GLU A 1 95 ? -3.291 3.366 -15.473 1.00 85.69 95 GLU A C 1
ATOM 751 O O . GLU A 1 95 ? -4.057 2.630 -16.100 1.00 85.69 95 GLU A O 1
ATOM 756 N N . PHE A 1 96 ? -2.904 3.093 -14.230 1.00 85.62 96 PHE A N 1
ATOM 757 C CA . PHE A 1 96 ? -3.527 2.111 -13.344 1.00 85.62 96 PHE A CA 1
ATOM 758 C C . PHE A 1 96 ? -3.315 2.526 -11.885 1.00 85.62 96 PHE A C 1
ATOM 760 O O . PHE A 1 96 ? -2.535 3.431 -11.597 1.00 85.62 96 PHE A O 1
ATOM 767 N N . SER A 1 97 ? -4.044 1.887 -10.967 1.00 77.81 97 SER A N 1
ATOM 768 C CA . SER A 1 97 ? -4.088 2.287 -9.548 1.00 77.81 97 SER A CA 1
ATOM 769 C C . SER A 1 97 ? -3.723 1.182 -8.558 1.00 77.81 97 SER A C 1
ATOM 771 O O . SER A 1 97 ? -3.724 1.420 -7.357 1.00 77.81 97 SER A O 1
ATOM 773 N N . SER A 1 98 ? -3.500 -0.041 -9.035 1.00 86.81 98 SER A N 1
ATOM 774 C CA . SER A 1 98 ? -3.026 -1.166 -8.223 1.00 86.81 98 SER A CA 1
ATOM 775 C C . SER A 1 98 ? -2.651 -2.341 -9.120 1.00 86.81 98 SER A C 1
ATOM 777 O O . SER A 1 98 ? -3.068 -2.412 -10.281 1.00 86.81 98 SER A O 1
ATOM 779 N N . VAL A 1 99 ? -1.923 -3.300 -8.558 1.00 90.62 99 VAL A N 1
ATOM 780 C CA . VAL A 1 99 ? -1.614 -4.584 -9.187 1.00 90.62 99 VAL A CA 1
ATOM 781 C C . VAL A 1 99 ? -2.300 -5.702 -8.408 1.00 90.62 99 VAL A C 1
ATOM 783 O O . VAL A 1 99 ? -2.179 -5.804 -7.190 1.00 90.62 99 VAL A O 1
ATOM 786 N N . ASP A 1 100 ? -3.034 -6.558 -9.116 1.00 92.00 100 ASP A N 1
ATOM 787 C CA . ASP A 1 100 ? -3.721 -7.718 -8.549 1.00 92.00 100 ASP A CA 1
ATOM 788 C C . ASP A 1 100 ? -3.704 -8.861 -9.563 1.00 92.00 100 ASP A C 1
ATOM 790 O O . ASP A 1 100 ? -4.428 -8.850 -10.558 1.00 92.00 100 ASP A O 1
ATOM 794 N N . THR A 1 101 ? -2.894 -9.881 -9.300 1.00 91.31 101 THR A N 1
ATOM 795 C CA . THR A 1 101 ? -2.709 -11.016 -10.229 1.00 91.31 101 THR A CA 1
ATOM 796 C C . THR A 1 101 ? -3.972 -11.844 -10.471 1.00 91.31 101 THR A C 1
ATOM 798 O O . THR A 1 101 ? -4.052 -12.556 -11.470 1.00 91.31 101 THR A O 1
ATOM 801 N N . LYS A 1 102 ? -4.991 -11.742 -9.607 1.00 89.19 102 LYS A N 1
ATOM 802 C CA . LYS A 1 102 ? -6.300 -12.391 -9.813 1.00 89.19 102 LYS A CA 1
ATOM 803 C C . LYS A 1 102 ? -7.341 -11.441 -10.420 1.00 89.19 102 LYS A C 1
ATOM 805 O O . LYS A 1 102 ? -8.482 -11.852 -10.618 1.00 89.19 102 LYS A O 1
ATOM 810 N N . ARG A 1 103 ? -6.985 -10.179 -10.688 1.00 85.00 103 ARG A N 1
ATOM 811 C CA . ARG A 1 103 ? -7.814 -9.178 -11.386 1.00 85.00 103 ARG A CA 1
ATOM 812 C C . ARG A 1 103 ? -6.971 -8.412 -12.413 1.00 85.00 103 ARG A C 1
ATOM 814 O O . ARG A 1 103 ? -6.750 -7.212 -12.243 1.00 85.00 103 ARG A O 1
ATOM 821 N N . PRO A 1 104 ? -6.503 -9.098 -13.468 1.00 77.44 104 PRO A N 1
ATOM 822 C CA . PRO A 1 104 ? -5.577 -8.519 -14.436 1.00 77.44 104 PRO A CA 1
ATOM 823 C C . PRO A 1 104 ? -6.150 -7.292 -15.154 1.00 77.44 104 PRO A C 1
ATOM 825 O O . PRO A 1 104 ? -5.391 -6.394 -15.482 1.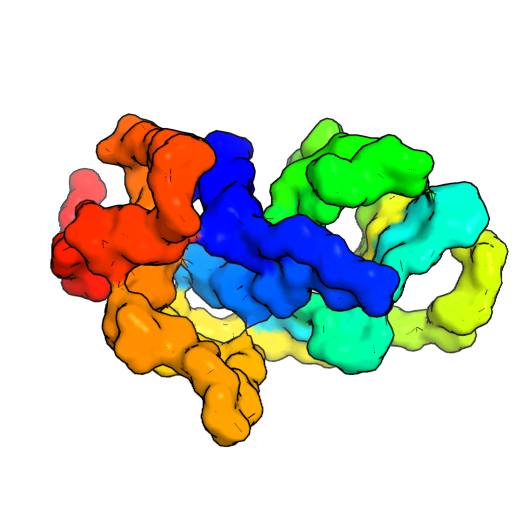00 77.44 104 PRO A O 1
ATOM 828 N N . ASP A 1 105 ? -7.474 -7.181 -15.304 1.00 82.81 105 ASP A N 1
ATOM 829 C CA . ASP A 1 105 ? -8.122 -6.031 -15.955 1.00 82.81 105 ASP A CA 1
ATOM 830 C C . ASP A 1 105 ? -7.836 -4.680 -15.268 1.00 82.81 105 ASP A C 1
ATOM 832 O O . ASP A 1 105 ? -8.003 -3.626 -15.878 1.00 82.81 105 ASP A O 1
ATOM 836 N N . ASN A 1 106 ? -7.387 -4.692 -14.007 1.00 82.38 106 ASN A N 1
ATOM 837 C CA . ASN A 1 106 ? -7.012 -3.482 -13.275 1.00 82.38 106 ASN A CA 1
ATOM 838 C C . ASN A 1 106 ? -5.624 -2.942 -13.653 1.00 82.38 106 ASN A C 1
ATOM 840 O O . ASN A 1 106 ? -5.312 -1.805 -13.303 1.00 82.38 106 ASN A O 1
ATOM 844 N N . CYS A 1 107 ? -4.790 -3.743 -14.321 1.00 87.81 107 CYS A N 1
ATOM 845 C CA . CYS A 1 107 ? -3.424 -3.394 -14.682 1.00 87.81 107 CYS A CA 1
ATOM 846 C C . CYS A 1 107 ? -3.189 -3.686 -16.176 1.00 87.81 107 CYS A C 1
ATOM 848 O O . CYS A 1 107 ? -3.246 -4.839 -16.597 1.00 87.81 107 CYS A O 1
ATOM 850 N N . PRO A 1 108 ? -2.880 -2.675 -17.008 1.00 90.31 108 PRO A N 1
ATOM 851 C CA . PRO A 1 108 ? -2.753 -2.849 -18.457 1.00 90.31 108 PRO A CA 1
ATOM 852 C C . PRO A 1 108 ? -1.437 -3.524 -18.882 1.00 90.31 108 PRO A C 1
ATOM 854 O O . PRO A 1 108 ? -1.123 -3.575 -20.075 1.00 90.31 108 PRO A O 1
ATOM 857 N N . TYR A 1 109 ? -0.656 -4.002 -17.918 1.00 91.44 109 TYR A N 1
ATOM 858 C CA . TYR A 1 109 ? 0.678 -4.545 -18.097 1.00 91.44 109 TYR A CA 1
ATOM 859 C C . TYR A 1 109 ? 0.723 -6.011 -17.660 1.00 91.44 109 TYR A C 1
ATOM 861 O O . TYR A 1 109 ? 0.138 -6.364 -16.634 1.00 91.44 109 TYR A O 1
ATOM 869 N N . PRO A 1 110 ? 1.456 -6.872 -18.386 1.00 92.38 110 PRO A N 1
ATOM 870 C CA . PRO A 1 110 ? 1.789 -8.203 -17.899 1.00 92.38 110 PRO A CA 1
ATOM 871 C C . PRO A 1 110 ? 2.507 -8.131 -16.547 1.00 92.38 110 PRO A C 1
ATOM 873 O O . PRO A 1 110 ? 3.401 -7.305 -16.355 1.00 92.38 110 PRO A O 1
ATOM 876 N N . ILE A 1 111 ? 2.122 -9.010 -15.621 1.00 92.50 111 ILE A N 1
ATOM 877 C CA . ILE A 1 111 ? 2.720 -9.102 -14.287 1.00 92.50 111 ILE A CA 1
ATOM 878 C C . ILE A 1 111 ? 3.620 -10.335 -14.254 1.00 92.50 111 ILE A C 1
ATOM 880 O O . ILE A 1 111 ? 3.161 -11.464 -14.435 1.00 92.50 111 ILE A O 1
ATOM 884 N N . HIS A 1 112 ? 4.901 -10.117 -13.996 1.00 90.94 112 HIS A N 1
ATOM 885 C CA . HIS A 1 112 ? 5.915 -11.150 -13.868 1.00 90.94 112 HIS A CA 1
ATOM 886 C C . HIS A 1 112 ? 6.368 -11.219 -12.413 1.00 90.94 112 HIS A C 1
ATOM 888 O O . HIS A 1 112 ? 6.874 -10.240 -11.874 1.00 90.94 112 HIS A O 1
ATOM 894 N N . TYR A 1 113 ? 6.203 -12.379 -11.782 1.00 90.62 113 TYR A N 1
ATOM 895 C CA . TYR A 1 113 ? 6.630 -12.619 -10.406 1.00 90.62 113 TYR A CA 1
ATOM 896 C C . TYR A 1 113 ? 7.676 -13.728 -10.365 1.00 90.62 113 TYR A C 1
ATOM 898 O O . TYR A 1 113 ? 7.487 -14.788 -10.962 1.00 90.62 113 TYR A O 1
ATOM 906 N N . THR A 1 114 ? 8.782 -13.488 -9.668 1.00 85.38 114 THR A N 1
ATOM 907 C CA . THR A 1 114 ? 9.859 -14.469 -9.491 1.00 85.38 114 THR A CA 1
ATOM 908 C C . THR A 1 114 ? 10.486 -14.347 -8.109 1.00 85.38 114 THR A C 1
ATOM 910 O O . THR A 1 114 ? 10.615 -13.261 -7.545 1.00 85.38 114 THR A O 1
ATOM 913 N N . GLU A 1 115 ? 10.900 -15.490 -7.566 1.00 81.81 115 GLU A N 1
ATOM 914 C CA . GLU A 1 115 ? 11.526 -15.601 -6.247 1.00 81.81 115 GLU A CA 1
ATOM 915 C C . GLU A 1 115 ? 13.011 -15.230 -6.233 1.00 81.81 115 GLU A C 1
ATOM 917 O O . GLU A 1 115 ? 13.616 -15.144 -5.168 1.00 81.81 115 GLU A O 1
ATOM 922 N N . LYS A 1 116 ? 13.626 -15.061 -7.408 1.00 72.50 116 LYS A N 1
ATOM 923 C CA . LYS A 1 116 ? 15.039 -14.700 -7.536 1.00 72.50 116 LYS A CA 1
ATOM 924 C C . LYS A 1 116 ? 15.229 -13.606 -8.566 1.00 72.50 116 LYS A C 1
ATOM 926 O O . LYS A 1 116 ? 14.537 -13.566 -9.589 1.00 72.50 116 LYS A O 1
ATOM 931 N N . LEU A 1 117 ? 16.210 -12.749 -8.299 1.00 74.44 117 LEU A N 1
ATOM 932 C CA . LEU A 1 117 ? 16.686 -11.778 -9.267 1.00 74.44 117 LEU A CA 1
ATOM 933 C C . LEU A 1 117 ? 17.343 -12.526 -10.435 1.00 74.44 117 LEU A C 1
ATOM 935 O O . LEU A 1 117 ? 18.276 -13.294 -10.198 1.00 74.44 117 LEU A O 1
ATOM 939 N N . PRO A 1 118 ? 16.876 -12.357 -11.677 1.00 73.38 118 PRO A N 1
ATOM 940 C CA . PRO A 1 118 ? 17.510 -12.987 -12.815 1.00 73.38 118 PRO A CA 1
ATOM 941 C C . PRO A 1 118 ? 18.790 -12.232 -13.169 1.00 73.38 118 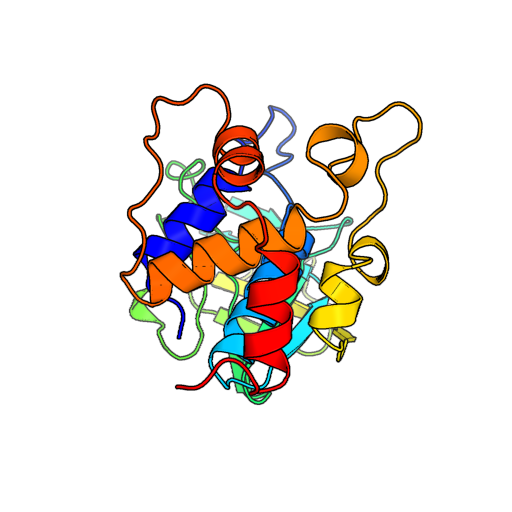PRO A C 1
ATOM 943 O O . PRO A 1 118 ? 18.824 -10.999 -13.141 1.00 73.38 118 PRO A O 1
ATOM 946 N N . ASP A 1 119 ? 19.802 -12.958 -13.642 1.00 72.88 119 ASP A N 1
ATOM 947 C CA . ASP A 1 119 ? 21.051 -12.373 -14.159 1.00 72.88 119 ASP A CA 1
ATOM 948 C C . ASP A 1 119 ? 20.804 -11.389 -15.319 1.00 72.88 119 ASP A C 1
ATOM 950 O O . ASP A 1 119 ? 21.636 -10.553 -15.664 1.00 72.88 119 ASP A O 1
ATOM 954 N N . THR A 1 120 ? 19.624 -11.463 -15.936 1.00 69.38 120 THR A N 1
ATOM 955 C CA . THR A 1 120 ? 19.192 -10.607 -17.038 1.00 69.38 120 THR A CA 1
ATOM 956 C C . THR A 1 120 ? 18.590 -9.274 -16.593 1.00 69.38 120 THR A C 1
ATOM 958 O O . THR A 1 120 ? 18.047 -8.554 -17.431 1.00 69.38 120 THR A O 1
ATOM 961 N N . ILE A 1 121 ? 18.629 -8.921 -15.304 1.00 71.38 121 ILE A N 1
ATOM 962 C CA . ILE A 1 121 ? 17.969 -7.700 -14.823 1.00 71.38 121 ILE A CA 1
ATOM 963 C C . ILE A 1 121 ? 18.584 -6.407 -15.382 1.00 71.38 121 ILE A C 1
ATOM 965 O O . ILE A 1 121 ? 17.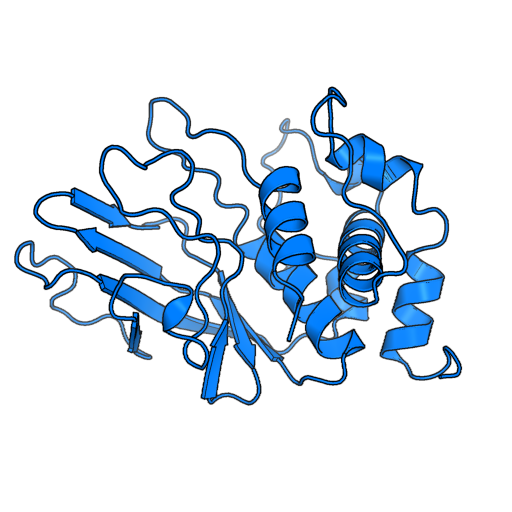886 -5.409 -15.539 1.00 71.38 121 ILE A O 1
ATOM 969 N N . ALA A 1 122 ? 19.865 -6.442 -15.750 1.00 67.75 122 ALA A N 1
ATOM 970 C CA . ALA A 1 122 ? 20.556 -5.328 -16.395 1.00 67.75 122 ALA A CA 1
ATOM 971 C C . ALA A 1 122 ? 20.309 -5.255 -17.915 1.00 67.75 122 ALA A C 1
ATOM 973 O O . ALA A 1 122 ? 20.819 -4.352 -18.575 1.00 67.75 122 ALA A O 1
ATOM 974 N N . LYS A 1 123 ? 19.573 -6.214 -18.498 1.00 70.81 123 LYS A N 1
ATOM 975 C CA . LYS A 1 123 ? 19.335 -6.234 -19.943 1.00 70.81 123 LYS A CA 1
ATOM 976 C C . LYS A 1 123 ? 18.283 -5.188 -20.342 1.00 70.81 123 LYS A C 1
ATOM 978 O O . LYS A 1 123 ? 17.180 -5.226 -19.789 1.00 70.81 123 LYS A O 1
ATOM 983 N N . PRO A 1 124 ? 18.596 -4.297 -21.302 1.00 65.12 124 PRO A N 1
ATOM 984 C CA . PRO A 1 124 ? 17.719 -3.198 -21.706 1.00 65.12 124 PRO A CA 1
ATOM 985 C C . PRO A 1 124 ? 16.563 -3.624 -22.628 1.00 65.12 124 PRO A C 1
ATOM 987 O O . PRO A 1 124 ? 15.645 -2.846 -22.849 1.00 65.12 124 PRO A O 1
ATOM 990 N N . ASP A 1 125 ? 16.579 -4.844 -23.170 1.00 72.31 125 ASP A N 1
ATOM 991 C CA . ASP A 1 125 ? 15.629 -5.363 -24.166 1.00 72.31 125 ASP A CA 1
ATOM 992 C C . ASP A 1 125 ? 14.471 -6.178 -23.558 1.00 72.31 125 ASP A C 1
ATOM 994 O O . ASP A 1 125 ? 13.883 -7.047 -24.205 1.00 72.31 125 ASP A O 1
ATOM 998 N N . ARG A 1 126 ? 14.130 -5.918 -22.293 1.00 83.06 126 ARG A N 1
ATOM 999 C CA . ARG A 1 126 ? 13.057 -6.639 -21.600 1.00 83.06 126 ARG A CA 1
ATOM 1000 C C . ARG A 1 126 ? 11.679 -6.318 -22.212 1.00 83.06 126 ARG A C 1
ATOM 1002 O O . ARG A 1 126 ? 11.423 -5.161 -22.540 1.00 83.06 126 ARG A O 1
ATOM 1009 N N . PRO A 1 127 ? 10.753 -7.296 -22.312 1.00 88.44 127 PRO A N 1
ATOM 1010 C CA . PRO A 1 127 ? 9.371 -7.015 -22.694 1.00 88.44 127 PRO A CA 1
ATOM 1011 C C . PRO A 1 127 ? 8.693 -6.010 -21.753 1.00 88.44 127 PRO A C 1
ATOM 1013 O O . PRO A 1 127 ? 9.028 -5.930 -20.569 1.00 88.44 127 PRO A O 1
ATOM 1016 N N . ALA A 1 128 ? 7.696 -5.283 -22.256 1.00 90.25 128 ALA A N 1
ATOM 1017 C CA . ALA A 1 128 ? 6.891 -4.398 -21.420 1.00 90.25 128 ALA A CA 1
ATOM 1018 C C . ALA A 1 128 ? 6.132 -5.189 -20.339 1.00 90.25 128 ALA A C 1
ATOM 1020 O O . ALA A 1 128 ? 5.594 -6.264 -20.616 1.00 90.25 128 ALA A O 1
ATOM 1021 N N . GLY A 1 129 ? 6.076 -4.660 -19.119 1.00 92.25 129 GLY A N 1
ATOM 1022 C CA . GLY A 1 129 ? 5.454 -5.334 -17.981 1.00 92.25 129 GLY A CA 1
ATOM 1023 C C . GLY A 1 129 ? 5.922 -4.806 -16.628 1.00 92.25 129 GLY A C 1
ATOM 1024 O O . GLY A 1 129 ? 6.847 -3.995 -16.553 1.00 92.25 129 GLY A O 1
ATOM 1025 N N . LEU A 1 130 ? 5.293 -5.304 -15.561 1.00 91.94 130 LEU A N 1
ATOM 1026 C CA . LEU A 1 130 ? 5.783 -5.162 -14.190 1.00 91.94 130 LEU A CA 1
ATOM 1027 C C . LEU A 1 130 ? 6.482 -6.442 -13.757 1.00 91.94 130 LEU A C 1
ATOM 1029 O O . LEU A 1 130 ? 5.947 -7.539 -13.901 1.00 91.94 130 LEU A O 1
ATOM 1033 N N . TYR A 1 131 ? 7.661 -6.285 -13.182 1.00 91.44 131 TYR A N 1
ATOM 1034 C CA . TYR A 1 131 ? 8.532 -7.362 -12.762 1.00 91.44 131 TYR A CA 1
ATOM 1035 C C . TYR A 1 131 ? 8.784 -7.244 -11.268 1.00 91.44 131 TYR A C 1
ATOM 1037 O O . TYR A 1 131 ? 9.503 -6.352 -10.821 1.00 91.44 131 TYR A O 1
ATOM 1045 N N . TYR A 1 132 ? 8.188 -8.162 -10.521 1.00 92.44 132 TYR A N 1
ATOM 1046 C CA . TYR A 1 132 ? 8.341 -8.306 -9.086 1.00 92.44 132 TYR A CA 1
ATOM 1047 C C . TYR A 1 132 ? 9.350 -9.409 -8.791 1.00 92.44 132 TYR A C 1
ATOM 1049 O O . TYR A 1 132 ? 9.153 -10.574 -9.150 1.00 92.44 132 TYR A O 1
ATOM 1057 N N . TYR A 1 133 ? 10.421 -9.036 -8.105 1.00 91.25 133 TYR A N 1
ATOM 1058 C CA . TYR A 1 133 ? 11.471 -9.943 -7.668 1.00 91.25 133 TYR A CA 1
ATOM 1059 C C . TYR A 1 133 ? 11.463 -9.994 -6.151 1.00 91.25 133 TYR A C 1
ATOM 1061 O O . TYR A 1 133 ? 11.862 -9.029 -5.502 1.00 91.25 133 TYR A O 1
ATOM 1069 N N . ARG A 1 134 ? 11.008 -11.105 -5.572 1.00 91.06 134 ARG A N 1
ATOM 1070 C CA . ARG A 1 134 ? 11.030 -11.288 -4.117 1.00 91.06 134 ARG A CA 1
ATOM 1071 C C . ARG A 1 134 ? 12.473 -11.390 -3.630 1.00 91.06 134 ARG A C 1
ATOM 1073 O O . ARG A 1 134 ? 13.277 -12.117 -4.208 1.00 91.06 134 ARG A O 1
ATOM 1080 N N . LYS A 1 135 ? 12.767 -10.697 -2.535 1.00 89.94 135 LYS A N 1
ATOM 1081 C CA . LYS A 1 135 ? 13.986 -10.873 -1.745 1.00 89.94 135 LYS A CA 1
ATOM 1082 C C . LYS A 1 135 ? 13.660 -11.624 -0.460 1.00 89.94 135 LYS A C 1
ATOM 1084 O O . LYS A 1 135 ? 14.249 -12.665 -0.189 1.00 89.94 135 LYS A O 1
ATOM 1089 N N . GLU A 1 136 ? 12.680 -11.129 0.289 1.00 91.69 136 GLU A N 1
ATOM 1090 C CA . GLU A 1 136 ? 12.300 -11.637 1.607 1.00 91.69 136 GLU A CA 1
ATOM 1091 C C . GLU A 1 136 ? 10.774 -11.650 1.776 1.00 91.69 136 GLU A C 1
ATOM 1093 O O . GLU A 1 136 ? 10.027 -11.042 1.008 1.00 91.69 136 GLU A O 1
ATOM 1098 N N . SER A 1 137 ? 10.300 -12.405 2.767 1.00 93.44 137 SER A N 1
ATOM 1099 C CA . SER A 1 137 ? 8.889 -12.461 3.156 1.00 93.44 137 SER A CA 1
ATOM 1100 C C . SER A 1 137 ? 8.761 -12.407 4.663 1.00 93.44 137 SER A C 1
ATOM 1102 O O . SER A 1 137 ? 9.506 -13.091 5.368 1.00 93.44 137 SER A O 1
ATOM 1104 N N . PHE A 1 138 ? 7.745 -11.706 5.134 1.00 94.69 138 PHE A N 1
ATOM 1105 C CA . PHE A 1 138 ? 7.500 -11.471 6.539 1.00 94.69 138 PHE A CA 1
ATOM 1106 C C . PHE A 1 138 ? 6.053 -11.813 6.878 1.00 94.69 138 PHE A C 1
ATOM 1108 O O . PHE A 1 138 ? 5.109 -11.328 6.252 1.00 94.69 138 PHE A O 1
ATOM 1115 N N . SER A 1 139 ? 5.886 -12.659 7.891 1.00 93.50 139 SER A N 1
ATOM 1116 C CA . SER A 1 139 ? 4.586 -12.952 8.485 1.00 93.50 139 SER A CA 1
ATOM 1117 C C . SER A 1 139 ? 4.492 -12.195 9.799 1.00 93.50 139 SER A C 1
ATOM 1119 O O . SER A 1 139 ? 5.114 -12.584 10.788 1.00 93.50 139 SER A O 1
ATOM 1121 N N . PHE A 1 140 ? 3.719 -11.116 9.809 1.00 93.38 140 PHE A N 1
ATOM 1122 C CA . PHE A 1 140 ? 3.540 -10.280 10.988 1.00 93.38 140 PHE A CA 1
ATOM 1123 C C . PHE A 1 140 ? 2.194 -10.540 11.665 1.00 93.38 140 PHE A C 1
ATOM 1125 O O . PHE A 1 140 ? 1.190 -10.847 11.023 1.00 93.38 140 PHE A O 1
ATOM 1132 N N . ASN A 1 141 ? 2.155 -10.344 12.983 1.00 94.88 141 ASN A N 1
ATOM 1133 C CA . ASN A 1 141 ? 0.894 -10.070 13.657 1.00 94.88 141 ASN A CA 1
ATOM 1134 C C . ASN A 1 141 ? 0.500 -8.622 13.326 1.00 94.88 141 ASN A C 1
ATOM 1136 O O . ASN A 1 141 ? 1.204 -7.699 13.738 1.00 94.88 141 ASN A O 1
ATOM 1140 N N . ALA A 1 142 ? -0.609 -8.422 12.606 1.00 95.12 142 ALA A N 1
ATOM 1141 C CA . ALA A 1 142 ? -1.018 -7.092 12.148 1.00 95.12 142 ALA A CA 1
ATOM 1142 C C . ALA A 1 142 ? -1.171 -6.085 13.298 1.00 95.12 142 ALA A C 1
ATOM 1144 O O . ALA A 1 142 ? -0.774 -4.934 13.160 1.00 95.12 142 ALA A O 1
ATOM 1145 N N . ALA A 1 143 ? -1.692 -6.505 14.453 1.00 95.94 143 ALA A N 1
ATOM 1146 C CA . ALA A 1 143 ? -1.848 -5.617 15.601 1.00 95.94 143 ALA A CA 1
ATOM 1147 C C . ALA A 1 143 ? -0.499 -5.135 16.151 1.00 95.94 143 ALA A C 1
ATOM 1149 O O . ALA A 1 143 ? -0.370 -3.965 16.503 1.00 95.94 143 ALA A O 1
ATOM 1150 N N . LEU A 1 144 ? 0.501 -6.022 16.211 1.00 95.88 144 LEU A N 1
ATOM 1151 C CA . LEU A 1 144 ? 1.850 -5.657 16.651 1.00 95.88 144 LEU A CA 1
ATOM 1152 C C . LEU A 1 144 ? 2.543 -4.754 15.628 1.00 95.88 144 LEU A C 1
ATOM 1154 O O . LEU A 1 144 ? 3.164 -3.771 16.015 1.00 95.88 144 LEU A O 1
ATOM 1158 N N . LEU A 1 145 ? 2.385 -5.051 14.337 1.00 95.88 145 LEU A N 1
ATOM 1159 C CA . LEU A 1 145 ? 2.987 -4.255 13.271 1.00 95.88 145 LEU A CA 1
ATOM 1160 C C . LEU A 1 145 ? 2.382 -2.848 13.186 1.00 95.88 145 LEU A C 1
ATOM 1162 O O . LEU A 1 145 ? 3.108 -1.890 12.967 1.00 95.88 145 LEU A O 1
ATOM 1166 N N . LEU A 1 146 ? 1.073 -2.691 13.403 1.00 96.69 146 LEU A N 1
ATOM 1167 C CA . LEU A 1 146 ? 0.443 -1.366 13.461 1.00 96.69 146 LEU A CA 1
ATOM 1168 C C . LEU A 1 146 ? 0.863 -0.553 14.697 1.00 96.69 146 LEU A C 1
ATOM 1170 O O . LEU A 1 146 ? 0.802 0.674 14.662 1.00 96.69 146 LEU A O 1
ATOM 1174 N N . GLU A 1 147 ? 1.255 -1.214 15.789 1.00 95.62 147 GLU A N 1
ATOM 1175 C CA . GLU A 1 147 ? 1.754 -0.556 17.005 1.00 95.62 147 GLU A CA 1
ATOM 1176 C C . GLU A 1 147 ? 3.206 -0.079 16.855 1.00 95.62 147 GLU A C 1
ATOM 1178 O O . GLU A 1 147 ? 3.582 0.952 17.418 1.00 95.62 147 GLU A O 1
ATOM 1183 N N . ASP A 1 148 ? 4.015 -0.833 16.111 1.00 94.38 148 ASP A N 1
ATOM 1184 C CA . ASP A 1 148 ? 5.429 -0.556 15.860 1.00 94.38 148 ASP A CA 1
ATOM 1185 C C . ASP A 1 148 ? 5.786 -0.835 14.385 1.00 94.38 148 ASP A C 1
ATOM 1187 O O . ASP A 1 148 ? 6.421 -1.846 14.064 1.00 94.38 148 ASP A O 1
ATOM 1191 N N . PRO A 1 149 ? 5.373 0.050 13.456 1.00 92.69 149 PRO A N 1
ATOM 1192 C CA . PRO A 1 149 ? 5.536 -0.175 12.019 1.00 92.69 149 PRO A CA 1
ATOM 1193 C C . PRO A 1 149 ? 7.006 -0.169 11.584 1.00 92.69 149 PRO A C 1
ATOM 1195 O O . PRO A 1 149 ? 7.352 -0.786 10.576 1.00 92.69 149 PRO A O 1
ATOM 1198 N N . TYR A 1 150 ? 7.894 0.446 12.373 1.00 91.94 150 TYR A N 1
ATOM 1199 C CA . TYR A 1 150 ? 9.342 0.495 12.140 1.00 91.94 150 TYR A CA 1
ATOM 1200 C C . TYR A 1 150 ? 10.058 -0.854 12.300 1.00 91.94 150 TYR A C 1
ATOM 1202 O O . TYR A 1 150 ? 11.263 -0.944 12.072 1.00 91.94 150 TYR A O 1
ATOM 1210 N N . GLN A 1 151 ? 9.334 -1.917 12.660 1.00 91.00 151 GLN A N 1
ATOM 1211 C CA . GLN A 1 151 ? 9.812 -3.296 12.504 1.00 91.00 151 GLN A CA 1
ATOM 1212 C C . GLN A 1 151 ? 9.947 -3.702 11.031 1.00 91.00 151 GLN A C 1
ATOM 1214 O O . GLN A 1 151 ? 10.639 -4.675 10.731 1.00 91.00 151 GLN A O 1
ATOM 1219 N N . PHE A 1 152 ? 9.291 -2.971 10.125 1.00 91.56 152 PHE A N 1
ATOM 1220 C CA . PHE A 1 152 ? 9.319 -3.217 8.688 1.00 91.56 152 PHE A CA 1
ATOM 1221 C C . PHE A 1 152 ? 9.597 -1.957 7.857 1.00 91.56 152 PHE A C 1
ATOM 1223 O O . PHE A 1 152 ? 10.364 -2.025 6.897 1.00 91.56 152 PHE A O 1
ATOM 1230 N N . ILE A 1 153 ? 8.992 -0.815 8.200 1.00 89.94 153 ILE A N 1
ATOM 1231 C CA . ILE A 1 153 ? 9.236 0.450 7.492 1.00 89.94 153 ILE A CA 1
ATOM 1232 C C . ILE A 1 153 ? 10.563 1.071 7.951 1.00 89.94 153 ILE A C 1
ATOM 1234 O O . ILE A 1 153 ? 11.001 0.866 9.087 1.00 89.94 153 ILE A O 1
ATOM 1238 N N . HIS A 1 154 ? 11.205 1.848 7.079 1.00 86.69 154 HIS A N 1
ATOM 1239 C CA . HIS A 1 154 ? 12.443 2.539 7.435 1.00 86.69 154 HIS A CA 1
ATOM 1240 C C . HIS A 1 154 ? 12.154 3.658 8.426 1.00 86.69 154 HIS A C 1
ATOM 1242 O O . HIS A 1 154 ? 11.181 4.393 8.281 1.00 86.69 154 HIS A O 1
ATOM 1248 N N . LYS A 1 155 ? 13.014 3.799 9.436 1.00 84.94 155 LYS A N 1
ATOM 1249 C CA . LYS A 1 155 ? 12.930 4.957 10.322 1.00 84.94 155 LYS A CA 1
ATOM 1250 C C . LYS A 1 155 ? 13.361 6.218 9.571 1.00 84.94 155 LYS A C 1
ATOM 1252 O O . LYS A 1 155 ? 14.341 6.142 8.826 1.00 84.94 155 LYS A O 1
ATOM 1257 N N . PRO A 1 156 ? 12.688 7.355 9.806 1.00 82.81 156 PRO A N 1
ATOM 1258 C CA . PRO A 1 156 ? 13.133 8.642 9.291 1.00 82.81 156 PRO A CA 1
ATOM 1259 C C . PRO A 1 156 ? 14.560 8.949 9.767 1.00 82.81 156 PRO A C 1
ATOM 1261 O O . PRO A 1 156 ? 14.959 8.576 10.878 1.00 82.81 156 PRO A O 1
ATOM 1264 N N . GLU A 1 157 ? 15.345 9.624 8.927 1.00 82.00 157 GLU A N 1
ATOM 1265 C CA . GLU A 1 157 ? 16.677 10.087 9.314 1.00 82.00 157 GLU A CA 1
ATOM 1266 C C . GLU A 1 157 ? 16.585 11.128 10.445 1.00 82.00 157 GLU A C 1
ATOM 1268 O O . GLU A 1 157 ? 15.604 11.877 10.525 1.00 82.00 157 GLU A O 1
ATOM 1273 N N . PRO A 1 158 ? 17.602 11.238 11.320 1.00 82.50 158 PRO A N 1
ATOM 1274 C CA . PRO A 1 158 ? 17.609 12.251 12.369 1.00 82.50 158 PRO A CA 1
ATOM 1275 C C . PRO A 1 158 ? 17.396 13.665 11.809 1.00 82.50 158 PRO A C 1
ATOM 1277 O O . PRO A 1 158 ? 18.165 14.134 10.975 1.00 82.50 158 PRO A O 1
ATOM 1280 N N . GLY A 1 159 ? 16.371 14.360 12.306 1.00 80.31 159 GLY A N 1
ATOM 1281 C CA . GLY A 1 159 ? 16.017 15.713 11.861 1.00 80.31 159 GLY A CA 1
ATOM 1282 C C . GLY A 1 159 ? 14.979 15.770 10.737 1.00 80.31 159 GLY A C 1
ATOM 1283 O O . GLY A 1 159 ? 14.555 16.870 10.386 1.00 80.31 159 GLY A O 1
ATOM 1284 N N . THR A 1 160 ? 14.533 14.624 10.214 1.00 80.38 160 THR A N 1
ATOM 1285 C CA . THR A 1 160 ? 13.354 14.545 9.337 1.00 80.38 160 THR A CA 1
ATOM 1286 C C . THR A 1 160 ? 12.081 14.300 10.162 1.00 80.38 160 THR A C 1
ATOM 1288 O O . THR A 1 160 ? 12.163 13.656 11.212 1.00 80.38 160 THR A O 1
ATOM 1291 N N . PRO A 1 161 ? 10.914 14.838 9.755 1.00 79.56 161 PRO A N 1
ATOM 1292 C CA . PRO A 1 161 ? 9.659 14.600 10.467 1.00 79.56 161 PRO A CA 1
ATOM 1293 C C . PRO A 1 161 ? 9.305 13.107 10.548 1.00 79.56 161 PRO A C 1
ATOM 1295 O O . PRO A 1 161 ? 9.266 12.418 9.533 1.00 79.56 161 PRO A O 1
ATOM 1298 N N . ASP A 1 162 ? 9.008 12.619 11.754 1.00 84.56 162 ASP A N 1
ATOM 1299 C CA . ASP A 1 162 ? 8.515 11.259 11.993 1.00 84.56 162 ASP A CA 1
ATOM 1300 C C . ASP A 1 162 ? 6.981 11.239 11.949 1.00 84.56 162 ASP A C 1
ATOM 1302 O O . ASP A 1 162 ? 6.325 11.949 12.709 1.00 84.56 162 ASP A O 1
ATOM 1306 N N . LEU A 1 163 ? 6.396 10.386 11.100 1.00 84.81 163 LEU A N 1
ATOM 1307 C CA . LEU A 1 163 ? 4.945 10.197 10.993 1.00 84.81 163 LEU A CA 1
ATOM 1308 C C . LEU A 1 163 ? 4.271 9.917 12.345 1.00 84.81 163 LEU A C 1
ATOM 1310 O O . LEU A 1 163 ? 3.190 10.446 12.617 1.00 84.81 163 LEU A O 1
ATOM 1314 N N . LEU A 1 164 ? 4.886 9.093 13.199 1.00 89.06 164 LEU A N 1
ATOM 1315 C CA . LEU A 1 164 ? 4.324 8.743 14.506 1.00 89.06 164 LEU A CA 1
ATOM 1316 C C . LEU A 1 164 ? 4.397 9.908 15.497 1.00 89.06 164 LEU A C 1
ATOM 1318 O O . LEU A 1 164 ? 3.544 10.004 16.383 1.00 89.06 164 LEU A O 1
ATOM 1322 N N . GLU A 1 165 ? 5.402 10.774 15.370 1.00 87.50 165 GLU A N 1
ATOM 1323 C CA . GLU A 1 165 ? 5.532 11.984 16.186 1.00 87.50 165 GLU A CA 1
ATOM 1324 C C . GLU A 1 165 ? 4.587 13.085 15.695 1.00 87.50 165 GLU A C 1
ATOM 1326 O O . GLU A 1 165 ? 3.894 13.693 16.511 1.00 87.50 165 GLU A O 1
ATOM 1331 N N . SER A 1 166 ? 4.496 13.287 14.377 1.00 88.19 166 SER A N 1
ATOM 1332 C CA . SER A 1 166 ? 3.669 14.324 13.751 1.00 88.19 166 SER A CA 1
ATOM 1333 C C . SER A 1 166 ? 2.169 14.053 13.884 1.00 88.19 166 SER A C 1
ATOM 1335 O O . SER A 1 166 ? 1.419 14.946 14.270 1.00 88.19 166 SER A O 1
ATOM 1337 N N . TYR A 1 167 ? 1.718 12.823 13.614 1.00 89.25 167 TYR A N 1
ATOM 1338 C CA . TYR A 1 167 ? 0.284 12.485 13.548 1.00 89.25 167 TYR A CA 1
ATOM 1339 C C . TYR A 1 167 ? -0.200 11.611 14.719 1.00 89.25 167 TYR A C 1
ATOM 1341 O O . TYR A 1 167 ? -1.392 11.295 14.839 1.00 89.25 167 TYR A O 1
ATOM 1349 N N . GLY A 1 168 ? 0.719 11.240 15.613 1.00 90.50 168 GLY A N 1
ATOM 1350 C CA . GLY A 1 168 ? 0.474 10.405 16.781 1.00 90.50 168 GLY A CA 1
ATOM 1351 C C . GLY A 1 168 ? 0.731 8.916 16.536 1.00 90.50 168 GLY A C 1
ATOM 1352 O O . GLY A 1 168 ? 0.562 8.381 15.441 1.00 90.50 168 GLY A O 1
ATOM 1353 N N . ARG A 1 169 ? 1.085 8.210 17.618 1.00 91.56 169 ARG A N 1
ATOM 1354 C CA . ARG A 1 169 ? 1.490 6.790 17.593 1.00 91.56 169 ARG A CA 1
ATOM 1355 C C . ARG A 1 169 ? 0.437 5.826 17.038 1.00 91.56 169 ARG A C 1
ATOM 1357 O O . ARG A 1 169 ? 0.769 4.695 16.714 1.00 91.56 169 ARG A O 1
ATOM 1364 N N . ASP A 1 170 ? -0.828 6.234 16.966 1.00 94.12 170 ASP A N 1
ATOM 1365 C CA . ASP A 1 170 ? -1.928 5.412 16.462 1.00 94.12 170 ASP A CA 1
ATOM 1366 C C . ASP A 1 170 ? -2.287 5.688 14.991 1.00 94.12 170 ASP A C 1
ATOM 1368 O O . ASP A 1 170 ? -3.294 5.166 14.507 1.00 94.12 170 ASP A O 1
ATOM 1372 N N . ILE A 1 171 ? -1.488 6.476 14.260 1.00 94.94 171 ILE A N 1
ATOM 1373 C CA . ILE A 1 171 ? -1.783 6.860 12.871 1.00 94.94 171 ILE A CA 1
ATOM 1374 C C . ILE A 1 171 ? -1.961 5.654 11.937 1.00 94.94 171 ILE A C 1
ATOM 1376 O O . ILE A 1 171 ? -2.925 5.614 11.175 1.00 94.94 171 ILE A O 1
ATOM 1380 N N . PHE A 1 172 ? -1.137 4.610 12.057 1.00 96.31 172 PHE A N 1
ATOM 1381 C CA . PHE A 1 172 ? -1.281 3.395 11.243 1.00 96.31 172 PHE A CA 1
ATOM 1382 C C . PHE A 1 172 ? -2.593 2.652 11.531 1.00 96.31 172 PHE A C 1
ATOM 1384 O O . PHE A 1 172 ? -3.266 2.195 10.604 1.00 96.31 172 PHE A O 1
ATOM 1391 N N . PHE A 1 173 ? -3.034 2.610 12.794 1.00 97.94 173 PHE A N 1
ATOM 1392 C CA . PHE A 1 173 ? -4.365 2.101 13.137 1.00 97.94 173 PHE A CA 1
ATOM 1393 C C . PHE A 1 173 ? -5.476 2.956 12.523 1.00 97.94 173 PHE A C 1
ATOM 1395 O O . PHE A 1 173 ? -6.462 2.415 12.021 1.00 97.94 173 PHE A O 1
ATOM 1402 N N . LYS A 1 174 ? -5.341 4.286 12.557 1.00 97.62 174 LYS A N 1
ATOM 1403 C CA . LYS A 1 174 ? -6.325 5.213 11.978 1.00 97.62 174 LYS A CA 1
ATOM 1404 C C . LYS A 1 174 ? -6.434 5.055 10.465 1.00 97.62 174 LYS A C 1
ATOM 1406 O O . LYS A 1 174 ? -7.557 5.005 9.961 1.00 97.62 174 LYS A O 1
ATOM 1411 N N . LEU A 1 175 ? -5.308 4.910 9.769 1.00 96.81 175 LEU A N 1
ATOM 1412 C CA . LEU A 1 175 ? -5.248 4.655 8.330 1.00 96.81 175 LEU A CA 1
ATOM 1413 C C . LEU A 1 175 ? -5.899 3.316 7.983 1.00 96.81 175 LEU A C 1
ATOM 1415 O O . LEU A 1 175 ? -6.875 3.293 7.233 1.00 96.81 175 LEU A O 1
ATOM 1419 N N . ALA A 1 176 ? -5.458 2.215 8.599 1.00 97.56 176 ALA A N 1
ATOM 1420 C CA . ALA A 1 176 ? -6.046 0.893 8.369 1.00 97.56 176 ALA A CA 1
ATOM 1421 C C . ALA A 1 176 ? -7.557 0.880 8.637 1.00 97.56 176 ALA A C 1
ATOM 1423 O O . ALA A 1 176 ? -8.335 0.362 7.833 1.00 97.56 176 ALA A O 1
ATOM 1424 N N . TYR A 1 177 ? -8.001 1.515 9.724 1.00 98.00 177 TYR A N 1
ATOM 1425 C CA . TYR A 1 177 ? -9.422 1.608 10.037 1.00 98.00 177 TYR A CA 1
ATOM 1426 C C . TYR A 1 177 ? -10.195 2.454 9.023 1.00 98.00 177 TYR A C 1
ATOM 1428 O O . TYR A 1 177 ? -11.293 2.075 8.620 1.00 98.00 177 TYR A O 1
ATOM 1436 N N . HIS A 1 178 ? -9.637 3.580 8.572 1.00 97.38 178 HIS A N 1
ATOM 1437 C CA . HIS A 1 178 ? -10.258 4.409 7.544 1.00 97.38 178 HIS A CA 1
ATOM 1438 C C . HIS A 1 178 ? -10.473 3.613 6.248 1.00 97.38 178 HIS A C 1
ATOM 1440 O O . HIS A 1 178 ? -11.597 3.564 5.739 1.00 97.38 178 HIS A O 1
ATOM 1446 N N . ILE A 1 179 ? -9.432 2.935 5.758 1.00 97.38 179 ILE A N 1
ATOM 1447 C CA . ILE A 1 179 ? -9.497 2.107 4.545 1.00 97.38 179 ILE A CA 1
ATOM 1448 C C . ILE A 1 179 ? -10.487 0.950 4.718 1.00 97.38 179 ILE A C 1
ATOM 1450 O O . ILE A 1 179 ? -11.282 0.672 3.816 1.00 97.38 179 ILE A O 1
ATOM 1454 N N . TYR A 1 180 ? -10.512 0.314 5.891 1.00 97.38 180 TYR A N 1
ATOM 1455 C CA . TYR A 1 180 ? -11.499 -0.712 6.222 1.00 97.38 180 TYR A CA 1
ATOM 1456 C C . TYR A 1 180 ? -12.938 -0.176 6.160 1.00 97.38 180 TYR A C 1
ATOM 1458 O O . TYR A 1 180 ? -13.794 -0.784 5.518 1.00 97.38 180 TYR A O 1
ATOM 1466 N N . LEU A 1 181 ? -13.220 0.989 6.752 1.00 96.75 181 LEU A N 1
ATOM 1467 C CA . LEU A 1 181 ? -14.555 1.596 6.711 1.00 96.75 181 LEU A CA 1
ATOM 1468 C C . LEU A 1 181 ? -14.986 1.956 5.283 1.00 96.75 181 LEU A C 1
ATOM 1470 O O . LEU A 1 181 ? -16.145 1.737 4.924 1.00 96.75 181 LEU A O 1
ATOM 1474 N N . LEU A 1 182 ? -14.073 2.459 4.446 1.00 96.19 182 LEU A N 1
ATOM 1475 C CA . LEU A 1 182 ? -14.345 2.682 3.021 1.00 96.19 182 LEU A CA 1
ATOM 1476 C C . LEU A 1 182 ? -14.659 1.374 2.294 1.00 96.19 182 LEU A C 1
ATOM 1478 O O . LEU A 1 182 ? -15.623 1.306 1.526 1.00 96.19 182 LEU A O 1
ATOM 1482 N N . HIS A 1 183 ? -13.892 0.314 2.566 1.00 95.38 183 HIS A N 1
ATOM 1483 C CA . HIS A 1 183 ? -14.176 -1.013 2.030 1.00 95.38 183 HIS A CA 1
ATOM 1484 C C . HIS A 1 183 ? -15.571 -1.501 2.444 1.00 95.38 183 HIS A C 1
ATOM 1486 O O . HIS A 1 183 ? -16.303 -2.013 1.599 1.00 95.38 183 HIS A O 1
ATOM 1492 N N . GLN A 1 184 ? -15.981 -1.288 3.693 1.00 95.56 184 GLN A N 1
ATOM 1493 C CA . GLN A 1 184 ? -17.315 -1.666 4.171 1.00 95.56 184 GLN A CA 1
ATOM 1494 C C . GLN A 1 184 ? -18.435 -0.740 3.655 1.00 95.56 184 GLN A C 1
ATOM 1496 O O . GLN A 1 184 ? -19.614 -1.065 3.772 1.00 95.56 184 GLN A O 1
ATOM 1501 N N . GLY A 1 185 ? -18.104 0.403 3.042 1.00 95.12 185 GLY A N 1
ATOM 1502 C CA . GLY A 1 185 ? -19.080 1.429 2.648 1.00 95.12 185 GLY A CA 1
ATOM 1503 C C . GLY A 1 185 ? -19.643 2.225 3.831 1.00 95.12 185 GLY A C 1
ATOM 1504 O O . GLY A 1 185 ? -20.709 2.822 3.717 1.00 95.12 185 GLY A O 1
ATOM 1505 N N . GLN A 1 186 ? -18.939 2.220 4.962 1.00 94.88 186 GLN A N 1
ATOM 1506 C CA . GLN A 1 186 ? -19.310 2.902 6.206 1.00 94.88 186 GLN A CA 1
ATOM 1507 C C . GLN A 1 186 ? -18.647 4.281 6.350 1.00 94.88 186 GLN A C 1
ATOM 1509 O O . GLN A 1 186 ? -18.976 5.038 7.260 1.00 94.88 186 GLN A O 1
ATOM 1514 N N . ALA A 1 187 ? -17.729 4.622 5.447 1.00 93.25 187 ALA A N 1
ATOM 1515 C CA . ALA A 1 187 ? -17.146 5.950 5.318 1.00 93.25 187 ALA A CA 1
ATOM 1516 C C . ALA A 1 187 ? -17.266 6.445 3.871 1.00 93.25 187 ALA A C 1
ATOM 1518 O O . ALA A 1 187 ? -17.436 5.657 2.938 1.00 93.25 187 ALA A O 1
ATOM 1519 N N . LYS A 1 188 ? -17.169 7.764 3.696 1.00 91.12 188 LYS A N 1
ATOM 1520 C CA . LYS A 1 188 ? -16.975 8.400 2.390 1.00 91.12 188 LYS A CA 1
ATOM 1521 C C . LYS A 1 188 ? -15.492 8.752 2.213 1.00 91.12 188 LYS A C 1
ATOM 1523 O O . LYS A 1 188 ? -14.861 9.039 3.234 1.00 91.12 188 LYS A O 1
ATOM 1528 N N . PRO A 1 189 ? -14.977 8.749 0.968 1.00 90.56 189 PRO A N 1
ATOM 1529 C CA . PRO A 1 189 ? -13.669 9.317 0.641 1.00 90.56 189 PRO A CA 1
ATOM 1530 C C . PRO A 1 189 ? -13.515 10.729 1.209 1.00 90.56 189 PRO A C 1
ATOM 1532 O O . PRO A 1 189 ? -14.502 11.475 1.286 1.00 90.56 189 PRO A O 1
ATOM 1535 N N . LEU A 1 190 ? -12.304 11.086 1.617 1.00 88.81 190 LEU A N 1
ATOM 1536 C CA . LEU A 1 190 ? -11.956 12.430 2.050 1.00 88.81 190 LEU A CA 1
ATOM 1537 C C . LEU A 1 190 ? -12.077 13.409 0.878 1.00 88.81 190 LEU A C 1
ATOM 1539 O O . LEU A 1 190 ? -11.968 13.057 -0.297 1.00 88.81 190 LEU A O 1
ATOM 1543 N N . SER A 1 191 ? -12.357 14.668 1.206 1.00 80.75 191 SER A N 1
ATOM 1544 C CA . SER A 1 191 ? -12.405 15.727 0.202 1.00 80.75 191 SER A CA 1
ATOM 1545 C C . SER A 1 191 ? -10.983 16.071 -0.225 1.00 80.75 191 SER A C 1
ATOM 1547 O O . SER A 1 191 ? -10.181 16.465 0.613 1.00 80.75 191 SER A O 1
ATOM 1549 N N . THR A 1 192 ? -10.694 16.021 -1.525 1.00 67.06 192 THR A N 1
ATOM 1550 C CA . THR A 1 192 ? -9.380 16.377 -2.098 1.00 67.06 192 THR A CA 1
ATOM 1551 C C . THR A 1 192 ? -9.017 17.860 -1.946 1.00 67.06 192 THR A C 1
ATOM 1553 O O . THR A 1 192 ? -7.955 18.273 -2.388 1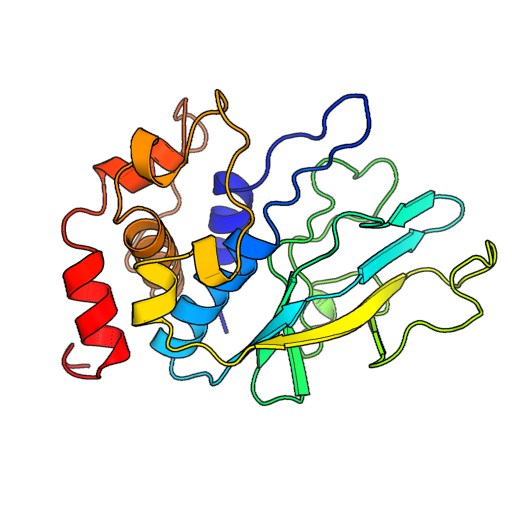.00 67.06 192 THR A O 1
ATOM 1556 N N . GLY A 1 193 ? -9.913 18.677 -1.382 1.00 59.28 193 GLY A N 1
ATOM 1557 C CA . GLY A 1 193 ? -9.663 20.082 -1.058 1.00 59.28 193 GLY A CA 1
ATOM 1558 C C . GLY A 1 193 ? -9.184 20.330 0.376 1.00 59.28 193 GLY A C 1
ATOM 1559 O O . GLY A 1 193 ? -9.189 21.483 0.790 1.00 59.28 193 GLY A O 1
ATOM 1560 N N . SER A 1 194 ? -8.867 19.292 1.163 1.00 55.84 194 SER A N 1
ATOM 1561 C CA . SER A 1 194 ? -8.188 19.472 2.453 1.00 55.84 194 SER A CA 1
ATOM 1562 C C . SER A 1 194 ? -6.685 19.605 2.241 1.00 55.84 194 SER A C 1
ATOM 1564 O O . SER A 1 194 ? -6.108 18.777 1.540 1.00 55.84 194 SER A O 1
ATOM 1566 N N . ASP A 1 195 ? -6.069 20.586 2.897 1.00 60.16 195 ASP A N 1
ATOM 1567 C CA . ASP A 1 195 ? -4.644 20.899 2.734 1.00 60.16 195 ASP A CA 1
ATOM 1568 C C . ASP A 1 195 ? -3.701 19.762 3.194 1.00 60.16 195 ASP A C 1
ATOM 1570 O O . ASP A 1 195 ? -2.556 19.724 2.758 1.00 60.16 195 ASP A O 1
ATOM 1574 N N . ASP A 1 196 ? -4.184 18.801 4.000 1.00 80.75 196 ASP A N 1
ATOM 1575 C CA . ASP A 1 196 ? -3.469 17.563 4.348 1.00 80.75 196 ASP A CA 1
ATOM 1576 C C . ASP A 1 196 ? -4.464 16.406 4.643 1.00 80.75 196 ASP A C 1
ATOM 1578 O O . ASP A 1 196 ? -5.289 16.464 5.565 1.00 80.75 196 ASP A O 1
ATOM 1582 N N . LEU A 1 197 ? -4.415 15.341 3.829 1.00 87.06 197 LEU A N 1
ATOM 1583 C CA . LEU A 1 197 ? -5.268 14.153 3.974 1.00 87.06 197 LEU A CA 1
ATOM 1584 C C . LEU A 1 197 ? -4.854 13.262 5.159 1.00 87.06 197 LEU A C 1
ATOM 1586 O O . LEU A 1 197 ? -5.725 12.635 5.775 1.00 87.06 197 LEU A O 1
ATOM 1590 N N . LEU A 1 198 ? -3.563 13.212 5.508 1.00 87.94 198 LEU A N 1
ATOM 1591 C CA . LEU A 1 198 ? -3.074 12.493 6.688 1.00 87.94 198 LEU A CA 1
ATOM 1592 C C . LEU A 1 198 ? -3.615 13.141 7.960 1.00 87.94 198 LEU A C 1
ATOM 1594 O O . LEU A 1 198 ? -4.152 12.433 8.817 1.00 87.94 198 LEU A O 1
ATOM 1598 N N . ASP A 1 199 ? -3.595 14.470 8.044 1.00 88.62 199 ASP A N 1
ATOM 1599 C CA . ASP A 1 199 ? -4.194 15.221 9.156 1.00 88.62 199 ASP A CA 1
ATOM 1600 C C . ASP A 1 199 ? -5.701 14.957 9.283 1.00 88.62 199 ASP A C 1
ATOM 1602 O O . ASP A 1 199 ? -6.238 14.746 10.382 1.00 88.62 199 ASP A O 1
ATOM 1606 N N . ALA A 1 200 ? -6.414 14.899 8.156 1.00 90.44 200 ALA A N 1
ATOM 1607 C CA . ALA A 1 200 ? -7.838 14.581 8.150 1.00 90.44 200 ALA A CA 1
ATOM 1608 C C . ALA A 1 200 ? -8.117 13.169 8.702 1.00 90.44 200 ALA A C 1
ATOM 1610 O O . ALA A 1 200 ? -9.082 12.964 9.451 1.00 90.44 200 ALA A O 1
ATOM 1611 N N . VAL A 1 201 ? -7.274 12.177 8.396 1.00 91.94 201 VAL A N 1
ATOM 1612 C CA . VAL A 1 201 ? -7.369 10.839 9.007 1.00 91.94 201 VAL A CA 1
ATOM 1613 C C . VAL A 1 201 ? -7.002 10.886 10.491 1.00 91.94 201 VAL A C 1
ATOM 1615 O O . VAL A 1 201 ? -7.737 10.329 11.317 1.00 91.94 201 VAL A O 1
ATOM 1618 N N . ALA A 1 202 ? -5.907 11.565 10.837 1.00 90.56 202 ALA A N 1
ATOM 1619 C CA . ALA A 1 202 ? -5.377 11.660 12.194 1.00 90.56 202 ALA A CA 1
ATOM 1620 C C . ALA A 1 202 ? -6.413 12.227 13.177 1.00 90.56 202 ALA A C 1
ATOM 1622 O O . ALA A 1 202 ? -6.554 11.721 14.296 1.00 90.56 202 ALA A O 1
ATOM 1623 N N . THR A 1 203 ? -7.186 13.220 12.733 1.00 89.31 203 THR A N 1
ATOM 1624 C CA . THR A 1 203 ? -8.208 13.916 13.528 1.00 89.31 203 THR A CA 1
ATOM 1625 C C . THR A 1 203 ? -9.572 13.217 13.534 1.00 89.31 203 THR A C 1
ATOM 1627 O O . THR A 1 203 ? -10.278 13.250 14.543 1.00 89.31 203 THR A O 1
ATOM 1630 N N . SER A 1 204 ? -9.966 12.547 12.444 1.00 87.69 204 SER A N 1
ATOM 1631 C CA . SER A 1 204 ? -11.333 12.013 12.282 1.00 87.69 204 SER A CA 1
ATOM 1632 C C . SER A 1 204 ? -11.532 10.558 12.730 1.00 87.69 204 SER A C 1
ATOM 1634 O O . SER A 1 204 ? -12.648 10.029 12.638 1.00 87.69 204 SER A O 1
ATOM 1636 N N . ARG A 1 205 ? -10.478 9.868 13.184 1.00 91.62 205 ARG A N 1
ATOM 1637 C CA . ARG A 1 205 ? -10.502 8.425 13.509 1.00 91.62 205 ARG A CA 1
ATOM 1638 C C . ARG A 1 205 ? -10.141 8.113 14.965 1.00 91.62 205 ARG A C 1
ATOM 1640 O O . ARG A 1 205 ? -9.471 7.126 15.261 1.00 91.62 205 ARG A O 1
ATOM 1647 N N . SER A 1 206 ? -10.638 8.918 15.899 1.00 89.31 206 SER A N 1
ATOM 1648 C CA . SER A 1 206 ? -10.481 8.680 17.339 1.00 89.31 206 SER A CA 1
ATOM 1649 C C . SER A 1 206 ? -10.922 7.271 17.758 1.00 89.31 206 SER A C 1
ATOM 1651 O O . SER A 1 206 ? -11.996 6.795 17.388 1.00 89.31 206 SER A O 1
ATOM 1653 N N . GLY A 1 207 ? -10.089 6.596 18.554 1.00 93.88 207 GLY A N 1
ATOM 1654 C CA . GLY A 1 207 ? -10.361 5.241 19.043 1.00 93.88 207 GLY A CA 1
ATOM 1655 C C . GLY A 1 207 ? -10.147 4.120 18.017 1.00 93.88 207 GLY A C 1
ATOM 1656 O O . GLY A 1 207 ? -10.472 2.971 18.330 1.00 93.88 207 GLY A O 1
ATOM 1657 N N . ALA A 1 208 ? -9.583 4.417 16.836 1.00 96.56 208 ALA A N 1
ATOM 1658 C CA . ALA A 1 208 ? -9.295 3.429 15.792 1.00 96.56 208 ALA A CA 1
ATOM 1659 C C . ALA A 1 208 ? -8.501 2.233 16.321 1.00 96.56 208 ALA A C 1
ATOM 1661 O O . ALA A 1 208 ? -8.890 1.100 16.062 1.00 96.56 208 ALA A O 1
ATOM 1662 N N . ARG A 1 209 ? -7.475 2.466 17.151 1.00 96.81 209 ARG A N 1
ATOM 1663 C CA . ARG A 1 209 ? -6.684 1.396 17.778 1.00 96.81 209 ARG A CA 1
ATOM 1664 C C . ARG A 1 209 ? -7.561 0.336 18.446 1.00 96.81 209 ARG A C 1
ATOM 1666 O O . ARG A 1 209 ? -7.490 -0.833 18.095 1.00 96.81 209 ARG A O 1
ATOM 1673 N N . LYS A 1 210 ? -8.459 0.737 19.354 1.00 96.69 210 LYS A N 1
ATOM 1674 C CA . LYS A 1 210 ? -9.361 -0.201 20.048 1.00 96.69 210 LYS A CA 1
ATOM 1675 C C . LYS A 1 210 ? -10.279 -0.943 19.070 1.00 96.69 210 LYS A C 1
ATOM 1677 O O . LYS A 1 210 ? -10.547 -2.122 19.270 1.00 96.69 210 LYS A O 1
ATOM 1682 N N . LYS A 1 211 ? -10.782 -0.252 18.043 1.00 97.12 211 LYS A N 1
ATOM 1683 C CA . LYS A 1 211 ? -11.689 -0.832 17.043 1.00 97.12 211 LYS A CA 1
ATOM 1684 C C . LYS A 1 211 ? -10.986 -1.855 16.157 1.00 97.12 211 LYS A C 1
ATOM 1686 O O . LYS A 1 211 ? -11.515 -2.942 15.984 1.00 97.12 211 LYS A O 1
ATOM 1691 N N . VAL A 1 212 ? -9.800 -1.531 15.652 1.00 97.38 212 VAL A N 1
ATOM 1692 C CA . VAL A 1 212 ? -8.994 -2.430 14.818 1.00 97.38 212 VAL A CA 1
ATOM 1693 C C . VAL A 1 212 ? -8.585 -3.670 15.600 1.00 97.38 212 VAL A C 1
ATOM 1695 O O . VAL A 1 212 ? -8.769 -4.771 15.097 1.00 97.38 212 VAL A O 1
ATOM 1698 N N . LEU A 1 213 ? -8.116 -3.513 16.843 1.00 96.94 213 LEU A N 1
ATOM 1699 C CA . LEU A 1 213 ? -7.773 -4.656 17.696 1.00 96.94 213 LEU A CA 1
ATOM 1700 C C . LEU A 1 213 ? -8.967 -5.597 17.889 1.00 96.94 213 LEU A C 1
ATOM 1702 O O . LEU A 1 213 ? -8.817 -6.794 17.683 1.00 96.94 213 LEU A O 1
ATOM 1706 N N . ALA A 1 214 ? -10.152 -5.044 18.175 1.00 96.38 214 ALA A N 1
ATOM 1707 C CA . ALA A 1 214 ? -11.371 -5.835 18.327 1.00 96.38 214 ALA A CA 1
ATOM 1708 C C . ALA A 1 214 ? -11.797 -6.561 17.033 1.00 96.38 214 ALA A C 1
ATOM 1710 O O . ALA A 1 214 ? -12.452 -7.598 17.070 1.00 96.38 214 ALA A O 1
ATOM 1711 N N . ILE A 1 215 ? -11.486 -6.005 15.858 1.00 96.50 215 ILE A N 1
ATOM 1712 C CA . ILE A 1 215 ? -11.777 -6.673 14.581 1.00 96.50 215 ILE A CA 1
ATOM 1713 C C . ILE A 1 215 ? -10.777 -7.810 14.353 1.00 96.50 215 ILE A C 1
ATOM 1715 O O . ILE A 1 215 ? -11.181 -8.918 14.015 1.00 96.50 215 ILE A O 1
ATOM 1719 N N . LEU A 1 216 ? -9.485 -7.548 14.568 1.00 95.06 216 LEU A N 1
ATOM 1720 C CA . LEU A 1 216 ? -8.410 -8.524 14.368 1.00 95.06 216 LEU A CA 1
ATOM 1721 C C . LEU A 1 216 ? -8.496 -9.717 15.333 1.00 95.06 216 LEU A C 1
ATOM 1723 O O . LEU A 1 216 ? -8.155 -10.830 14.945 1.00 95.06 216 LEU A O 1
ATOM 1727 N N . ASP A 1 217 ? -8.957 -9.509 16.570 1.00 92.44 217 ASP A N 1
ATOM 1728 C CA . ASP A 1 217 ? -9.147 -10.580 17.561 1.00 92.44 217 ASP A CA 1
ATOM 1729 C C . ASP A 1 217 ? -10.523 -11.276 17.471 1.00 92.44 217 ASP A C 1
ATOM 1731 O O . ASP A 1 217 ? -10.789 -12.228 18.208 1.00 92.44 217 ASP A O 1
ATOM 1735 N N . GLY A 1 218 ? -11.399 -10.821 16.565 1.00 85.75 218 GLY A N 1
ATOM 1736 C CA . GLY A 1 218 ? -12.747 -11.358 16.369 1.00 85.75 218 GLY A CA 1
ATOM 1737 C C . GLY A 1 218 ? -13.767 -10.972 17.449 1.00 85.75 218 GLY A C 1
ATOM 1738 O O . GLY A 1 218 ? -14.895 -11.465 17.422 1.00 85.75 218 GLY A O 1
ATOM 1739 N N . SER A 1 219 ? -13.423 -10.089 18.389 1.00 81.06 219 SER A N 1
ATOM 1740 C CA . SER A 1 219 ? -14.314 -9.628 19.465 1.00 81.06 219 SER A CA 1
ATOM 1741 C C . SER A 1 219 ? -15.265 -8.500 19.056 1.00 81.06 219 SER A C 1
ATOM 1743 O O . SER A 1 219 ? -16.155 -8.136 19.826 1.00 81.06 219 SER A O 1
ATOM 1745 N N . ALA A 1 220 ? -15.120 -7.950 17.846 1.00 74.50 220 ALA A N 1
ATOM 1746 C CA . ALA A 1 220 ? -15.906 -6.818 17.363 1.00 74.50 220 ALA A CA 1
ATOM 1747 C C . ALA A 1 220 ? -17.417 -7.087 17.265 1.00 74.50 220 ALA A C 1
ATOM 1749 O O . ALA A 1 220 ? -18.168 -6.114 17.228 1.00 74.50 220 ALA A O 1
ATOM 1750 N N . GLY A 1 221 ? -17.857 -8.352 17.284 1.00 55.38 221 GLY A N 1
ATOM 1751 C CA . GLY A 1 221 ? -19.247 -8.738 17.039 1.00 55.38 221 GLY A CA 1
ATOM 1752 C C . GLY A 1 221 ? -19.634 -8.414 15.596 1.00 55.38 221 GLY A C 1
ATOM 1753 O O . GLY A 1 221 ? -19.762 -7.247 15.235 1.00 55.38 221 GLY A O 1
ATOM 1754 N N . VAL A 1 222 ? -19.760 -9.440 14.755 1.00 48.03 222 VAL A N 1
ATOM 1755 C CA . VAL A 1 222 ? -20.217 -9.272 13.364 1.00 48.03 222 VAL A CA 1
ATOM 1756 C C . VAL A 1 222 ? -21.694 -8.895 13.340 1.00 48.03 222 VAL A C 1
ATOM 1758 O O . VAL A 1 222 ? -22.469 -9.565 14.061 1.00 48.03 222 VAL A O 1
#

pLDDT: mean 85.94, std 11.8, range [44.0, 98.0]